Protein AF-I9Q7Q6-F1 (afdb_monomer)

Foldseek 3Di:
DAPPVRHPDALVNLLLVVLLVQVPPPPVLSVLLVVLVVVLVVLLVVFPPGRRDPQVLLLLVLLLQPVPCSVDRSNVSVVVSVVVVPDRSNVSSVLSSLLSVLLSVLRNDLDLLSLLVVLQPDCLLSSLLSLLSSQVQPCSVVSSVLCSVLRLLCVLLVHDCVLCVVLSSVSSVCSNVNHDVVVNVVSSVVSCVVVVSNVSSCCSQPVDQAVPPPSCLLSVLSSVVVVVDPDPRDDRDDPDPQWDKDFQLHPDDDPPDVSCVV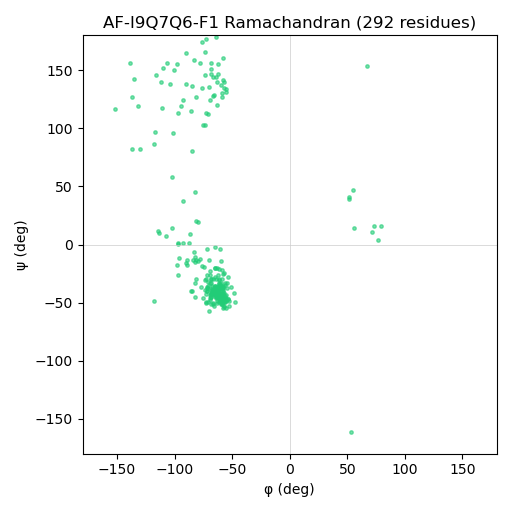APPVNCSRRRRHSVRIHIDGNVVVVVDVVPDD

Structure (mmCIF, N/CA/C/O backbone):
data_AF-I9Q7Q6-F1
#
_entry.id   AF-I9Q7Q6-F1
#
loop_
_atom_site.group_PDB
_atom_site.id
_atom_site.type_symbol
_atom_site.label_atom_id
_atom_site.label_alt_id
_atom_site.label_comp_id
_atom_site.label_asym_id
_atom_site.label_entity_id
_atom_site.label_seq_id
_atom_site.pdbx_PDB_ins_code
_atom_site.Cartn_x
_atom_site.Cartn_y
_atom_site.Cartn_z
_atom_site.occupancy
_atom_site.B_iso_or_equiv
_atom_site.auth_seq_id
_atom_site.auth_comp_id
_atom_site.auth_asym_id
_atom_site.auth_atom_id
_atom_site.pdbx_PDB_model_num
ATOM 1 N N . MET A 1 1 ? 8.538 9.194 29.780 1.00 50.62 1 MET A N 1
ATOM 2 C CA . MET A 1 1 ? 8.546 7.793 30.243 1.00 50.62 1 MET A CA 1
ATOM 3 C C . MET A 1 1 ? 9.386 6.996 29.253 1.00 50.62 1 MET A C 1
ATOM 5 O O . MET A 1 1 ? 9.171 7.152 28.054 1.00 50.62 1 MET A O 1
ATOM 9 N N . LEU A 1 2 ? 10.390 6.270 29.745 1.00 50.22 2 LEU A N 1
ATOM 10 C CA . LEU A 1 2 ? 11.320 5.456 28.951 1.00 50.22 2 LEU A CA 1
ATOM 11 C C . LEU A 1 2 ? 10.886 3.982 29.041 1.00 50.22 2 LEU A C 1
ATOM 13 O O . LEU A 1 2 ? 10.276 3.607 30.041 1.00 50.22 2 LEU A O 1
ATOM 17 N N . ASN A 1 3 ? 11.148 3.178 28.010 1.00 61.78 3 ASN A N 1
ATOM 18 C CA . ASN A 1 3 ? 10.948 1.727 28.055 1.00 61.78 3 ASN A CA 1
ATOM 19 C C . ASN A 1 3 ? 12.072 1.041 28.858 1.00 61.78 3 ASN A C 1
ATOM 21 O O . ASN A 1 3 ? 13.065 1.679 29.217 1.00 61.78 3 ASN A O 1
ATOM 25 N N . ASP A 1 4 ? 11.954 -0.271 29.075 1.00 53.97 4 ASP A N 1
ATOM 26 C CA . ASP A 1 4 ? 12.914 -1.090 29.841 1.00 53.97 4 ASP A CA 1
ATOM 27 C C . ASP A 1 4 ? 14.345 -1.108 29.252 1.00 53.97 4 ASP A C 1
ATOM 29 O O . ASP A 1 4 ? 15.259 -1.689 29.832 1.00 53.97 4 ASP A O 1
ATOM 33 N N . ARG A 1 5 ? 14.560 -0.467 28.093 1.00 59.03 5 ARG A N 1
ATOM 34 C CA . ARG A 1 5 ? 15.846 -0.322 27.393 1.00 59.03 5 ARG A CA 1
ATOM 35 C C . ARG A 1 5 ? 16.352 1.126 27.346 1.00 59.03 5 ARG A C 1
ATOM 37 O O . ARG A 1 5 ? 17.289 1.417 26.609 1.00 59.03 5 ARG A O 1
ATOM 44 N N . GLY A 1 6 ? 15.733 2.049 28.087 1.00 54.16 6 GLY A N 1
ATOM 45 C CA . GLY A 1 6 ? 16.144 3.457 28.139 1.00 54.16 6 GLY A CA 1
ATOM 46 C C . GLY A 1 6 ? 15.816 4.270 26.880 1.00 54.16 6 GLY A C 1
ATOM 47 O O . GLY A 1 6 ? 16.356 5.360 26.707 1.00 54.16 6 GLY A O 1
ATOM 48 N N . GLN A 1 7 ? 14.932 3.778 26.005 1.00 59.38 7 GLN A N 1
ATOM 49 C CA . GLN A 1 7 ? 14.452 4.502 24.823 1.00 59.38 7 GLN A CA 1
ATOM 50 C C . GLN A 1 7 ? 13.093 5.167 25.095 1.00 59.38 7 GLN A C 1
ATOM 52 O O . GLN A 1 7 ? 12.341 4.699 25.956 1.00 59.38 7 GLN A O 1
ATOM 57 N N . PRO A 1 8 ? 12.730 6.246 24.377 1.00 66.75 8 PRO A N 1
ATOM 58 C CA . PRO A 1 8 ? 11.381 6.800 24.440 1.00 66.75 8 PRO A CA 1
ATOM 59 C C . PRO A 1 8 ? 10.344 5.716 24.115 1.00 66.75 8 PRO A C 1
ATOM 61 O O . PRO A 1 8 ? 10.514 4.984 23.143 1.00 66.75 8 PRO A O 1
ATOM 64 N N . LEU A 1 9 ? 9.278 5.611 24.916 1.00 74.31 9 LEU A N 1
ATOM 65 C CA . LEU A 1 9 ? 8.172 4.693 24.616 1.00 74.31 9 LEU A CA 1
ATOM 66 C C . LEU A 1 9 ? 7.593 4.996 23.232 1.00 74.31 9 LEU A C 1
ATOM 68 O O . LEU A 1 9 ? 7.323 6.165 22.922 1.00 74.31 9 LEU A O 1
ATOM 72 N N . SER A 1 10 ? 7.357 3.949 22.438 1.00 88.75 10 SER A N 1
ATOM 73 C CA . SER A 1 10 ? 6.661 4.111 21.164 1.00 88.75 10 SER A CA 1
ATOM 74 C C . SER A 1 10 ? 5.238 4.632 21.417 1.00 88.75 10 SER A C 1
ATOM 76 O O . SER A 1 10 ? 4.667 4.411 22.496 1.00 88.75 10 SER A O 1
ATOM 78 N N . PRO A 1 11 ? 4.608 5.315 20.446 1.00 92.12 11 PRO A N 1
ATOM 79 C CA . PRO A 1 11 ? 3.196 5.674 20.542 1.00 92.12 11 PRO A CA 1
ATOM 80 C C . PRO A 1 11 ? 2.317 4.469 20.897 1.00 92.12 11 PRO A C 1
ATOM 82 O O . PRO A 1 11 ? 1.380 4.584 21.687 1.00 92.12 11 PRO A O 1
ATOM 85 N N . ILE A 1 12 ? 2.649 3.293 20.375 1.00 94.56 12 ILE A N 1
ATOM 86 C CA . ILE A 1 12 ? 1.859 2.089 20.600 1.00 94.56 12 ILE A CA 1
ATOM 87 C C . ILE A 1 12 ? 2.010 1.579 22.038 1.00 94.56 12 ILE A C 1
ATOM 89 O O . ILE A 1 12 ? 1.009 1.209 22.651 1.00 94.56 12 ILE A O 1
ATOM 93 N N . ASP A 1 13 ? 3.198 1.673 22.638 1.00 93.69 13 ASP A N 1
ATOM 94 C CA . ASP A 1 13 ? 3.386 1.348 24.060 1.00 93.69 13 ASP A CA 1
ATOM 95 C C . ASP A 1 13 ? 2.610 2.315 24.969 1.00 93.69 13 ASP A C 1
ATOM 97 O O . ASP A 1 13 ? 1.996 1.909 25.961 1.00 93.69 13 ASP A O 1
ATOM 101 N N . ILE A 1 14 ? 2.581 3.606 24.609 1.00 94.56 14 ILE A N 1
ATOM 102 C CA . ILE A 1 14 ? 1.798 4.631 25.317 1.00 94.56 14 ILE A CA 1
ATOM 103 C C . ILE A 1 14 ? 0.295 4.335 25.221 1.00 94.56 14 ILE A C 1
ATOM 105 O O . ILE A 1 14 ? -0.440 4.560 26.190 1.00 94.56 14 ILE A O 1
ATOM 109 N N . LEU A 1 15 ? -0.180 3.858 24.066 1.00 96.06 15 LEU A N 1
ATOM 110 C CA . LEU A 1 15 ? -1.562 3.424 23.882 1.00 96.06 15 LEU A CA 1
ATOM 111 C C . LEU A 1 15 ? -1.863 2.180 24.727 1.00 96.06 15 LEU A C 1
ATOM 113 O O . LEU A 1 15 ? -2.822 2.216 25.496 1.00 96.06 15 LEU A O 1
ATOM 117 N N . LYS A 1 16 ? -1.024 1.135 24.649 1.00 96.19 16 LYS A N 1
ATOM 118 C CA . LYS A 1 16 ? -1.161 -0.111 25.423 1.00 96.19 16 LYS A CA 1
ATOM 119 C C . LYS A 1 16 ? -1.289 0.174 26.915 1.00 96.19 16 LYS A C 1
ATOM 121 O O . LYS A 1 16 ? -2.244 -0.262 27.549 1.00 96.19 16 LYS A O 1
ATOM 126 N N . SER A 1 17 ? -0.350 0.948 27.462 1.00 94.56 17 SER A N 1
ATOM 127 C CA . SER A 1 17 ? -0.332 1.317 28.880 1.00 94.56 17 SER A CA 1
ATOM 128 C C . SER A 1 17 ? -1.605 2.065 29.288 1.00 94.56 17 SER A C 1
ATOM 130 O O . SER A 1 17 ? -2.218 1.743 30.302 1.00 94.56 17 SER A O 1
ATOM 132 N N . SER A 1 18 ? -2.062 3.000 28.448 1.00 94.31 18 SER A N 1
ATOM 133 C CA . SER A 1 18 ? -3.294 3.754 28.691 1.00 94.31 18 SER A CA 1
ATOM 134 C C . SER A 1 18 ? -4.535 2.868 28.699 1.00 94.31 18 SER A C 1
ATOM 136 O O . SER A 1 18 ? -5.379 3.054 29.559 1.00 94.31 18 SER A O 1
ATOM 138 N N . LEU A 1 19 ? -4.654 1.920 27.767 1.00 95.50 19 LEU A N 1
ATOM 139 C CA . LEU A 1 19 ? -5.798 1.006 27.713 1.00 95.50 19 LEU A CA 1
ATOM 140 C C . LEU A 1 19 ? -5.808 0.056 28.917 1.00 95.50 19 LEU A C 1
ATOM 142 O O . LEU A 1 19 ? -6.857 -0.164 29.507 1.00 95.50 19 LEU A O 1
ATOM 146 N N . ILE A 1 20 ? -4.639 -0.441 29.339 1.00 94.31 20 ILE A N 1
ATOM 147 C CA . ILE A 1 20 ? -4.515 -1.293 30.533 1.00 94.31 20 ILE A CA 1
ATOM 148 C C . ILE A 1 20 ? -4.944 -0.548 31.803 1.00 94.31 20 ILE A C 1
ATOM 150 O O . ILE A 1 20 ? -5.568 -1.149 32.673 1.00 94.31 20 ILE A O 1
ATOM 154 N N . GLN A 1 21 ? -4.633 0.747 31.921 1.00 92.81 21 GLN A N 1
ATOM 155 C CA . GLN A 1 21 ? -5.050 1.559 33.071 1.00 92.81 21 GLN A CA 1
ATOM 156 C C . GLN A 1 21 ? -6.579 1.660 33.202 1.00 92.81 21 GLN A C 1
ATOM 158 O O . GLN A 1 21 ? -7.090 1.723 34.318 1.00 92.81 21 GLN A O 1
ATOM 163 N N . GLU A 1 22 ? -7.312 1.610 32.087 1.00 92.94 22 GLU A N 1
ATOM 164 C CA . GLU A 1 22 ? -8.780 1.678 32.069 1.00 92.94 22 GLU A CA 1
ATOM 165 C C . GLU A 1 22 ? -9.447 0.360 32.503 1.00 92.94 22 GLU A C 1
ATOM 167 O O . GLU A 1 22 ? -10.605 0.363 32.919 1.00 92.94 22 GLU A O 1
ATOM 172 N N . ILE A 1 23 ? -8.722 -0.768 32.479 1.00 89.62 23 ILE A N 1
ATOM 173 C CA . ILE A 1 23 ? -9.245 -2.103 32.840 1.00 89.62 23 ILE A CA 1
ATOM 174 C C . ILE A 1 23 ? -9.497 -2.248 34.360 1.00 89.62 23 ILE A C 1
ATOM 176 O O . ILE A 1 23 ? -10.072 -3.236 34.812 1.00 89.62 23 ILE A O 1
ATOM 180 N N . LYS A 1 24 ? -9.167 -1.233 35.175 1.00 81.44 24 LYS A N 1
ATOM 181 C CA . LYS A 1 24 ? -9.255 -1.278 36.650 1.00 81.44 24 LYS A CA 1
ATOM 182 C C . LYS A 1 24 ? -8.499 -2.506 37.204 1.00 81.44 24 LYS A C 1
ATOM 184 O O . LYS A 1 24 ? -7.611 -3.048 36.553 1.00 81.44 24 LYS A O 1
ATOM 189 N N . GLN A 1 25 ? -8.784 -2.922 38.439 1.00 81.44 25 GLN A N 1
ATOM 190 C CA . GLN A 1 25 ? -8.136 -4.080 39.079 1.00 81.44 25 GLN A CA 1
ATOM 191 C C . GLN A 1 25 ? -8.750 -5.436 38.669 1.00 81.44 25 GLN A C 1
ATOM 193 O O . GLN A 1 25 ? -8.572 -6.424 39.377 1.00 81.44 25 GLN A O 1
ATOM 198 N N . ASP A 1 26 ? -9.463 -5.503 37.540 1.00 90.69 26 ASP A N 1
ATOM 199 C CA . ASP A 1 26 ? -10.010 -6.754 37.009 1.00 90.69 26 ASP A CA 1
ATOM 200 C C . ASP A 1 26 ? -8.877 -7.601 36.400 1.00 90.69 26 ASP A C 1
ATOM 202 O O . ASP A 1 26 ? -8.350 -7.314 35.319 1.00 90.69 26 ASP A O 1
ATOM 206 N N . SER A 1 27 ? -8.445 -8.622 37.143 1.00 89.19 27 SER A N 1
ATOM 207 C CA . SER A 1 27 ? -7.310 -9.469 36.771 1.00 89.19 27 SER A CA 1
ATOM 208 C C . SER A 1 27 ? -7.594 -10.336 35.543 1.00 89.19 27 SER A C 1
ATOM 210 O O . SER A 1 27 ? -6.679 -10.568 34.747 1.00 89.19 27 SER A O 1
ATOM 212 N N . GLU A 1 28 ? -8.840 -10.779 35.356 1.00 92.50 28 GLU A N 1
ATOM 213 C CA . GLU A 1 28 ? -9.243 -11.619 34.229 1.00 92.50 28 GLU A CA 1
ATOM 214 C C . GLU A 1 28 ? -9.284 -10.809 32.937 1.00 92.50 28 GLU A C 1
ATOM 216 O O . GLU A 1 28 ? -8.607 -11.175 31.972 1.00 92.50 28 GLU A O 1
ATOM 221 N N . LYS A 1 29 ? -9.960 -9.651 32.939 1.00 93.56 29 LYS A N 1
ATOM 222 C CA . LYS A 1 29 ? -9.968 -8.746 31.778 1.00 93.56 29 LYS A CA 1
ATOM 223 C C . LYS A 1 29 ? -8.565 -8.279 31.415 1.00 93.56 29 LYS A C 1
ATOM 225 O O . LYS A 1 29 ? -8.215 -8.192 30.240 1.00 93.56 29 LYS A O 1
ATOM 230 N N . ARG A 1 30 ? -7.713 -8.015 32.411 1.00 94.38 30 ARG A N 1
ATOM 231 C CA . ARG A 1 30 ? -6.324 -7.619 32.152 1.00 94.38 30 ARG A CA 1
ATOM 232 C C . ARG A 1 30 ? -5.532 -8.740 31.477 1.00 94.38 30 ARG A C 1
ATOM 234 O O . ARG A 1 30 ? -4.774 -8.462 30.548 1.00 94.38 30 ARG A O 1
ATOM 241 N N . LYS A 1 31 ? -5.697 -9.989 31.924 1.00 95.12 31 LYS A N 1
ATOM 242 C CA . LYS A 1 31 ? -5.054 -11.159 31.308 1.00 95.12 31 LYS A CA 1
ATOM 243 C C . LYS A 1 31 ? -5.527 -11.360 29.870 1.00 95.12 31 LYS A C 1
ATOM 245 O O . LYS A 1 31 ? -4.708 -11.624 28.989 1.00 95.12 31 LYS A O 1
ATOM 250 N N . ASP A 1 32 ? -6.822 -11.215 29.632 1.00 95.94 32 ASP A N 1
ATOM 251 C CA . ASP A 1 32 ? -7.406 -11.373 28.307 1.00 95.94 32 ASP A CA 1
ATOM 252 C C . ASP A 1 32 ? -6.966 -10.267 27.327 1.00 95.94 32 ASP A C 1
ATOM 254 O O . ASP A 1 32 ? -6.530 -10.557 26.208 1.00 95.94 32 ASP A O 1
ATOM 258 N N . PHE A 1 33 ? -6.922 -9.010 27.781 1.00 97.38 33 PHE A N 1
ATOM 259 C CA . PHE A 1 33 ? -6.350 -7.907 27.006 1.00 97.38 33 PHE A CA 1
ATOM 260 C C . PHE A 1 33 ? -4.891 -8.174 26.618 1.00 97.38 33 PHE A C 1
ATOM 262 O O . PHE A 1 33 ? -4.522 -8.008 25.456 1.00 97.38 33 PHE A O 1
ATOM 269 N N . ILE A 1 34 ? -4.054 -8.600 27.576 1.00 96.38 34 ILE A N 1
ATOM 270 C CA . ILE A 1 34 ? -2.639 -8.912 27.318 1.00 96.38 34 ILE A CA 1
ATOM 271 C C . ILE A 1 34 ? -2.525 -10.048 26.298 1.00 96.38 34 ILE A C 1
ATOM 273 O O . ILE A 1 34 ? -1.788 -9.917 25.329 1.00 96.38 34 ILE A O 1
ATOM 277 N N . THR A 1 35 ? -3.320 -11.107 26.456 1.00 97.62 35 THR A N 1
ATOM 278 C CA . THR A 1 35 ? -3.336 -12.246 25.526 1.00 97.62 35 THR A CA 1
ATOM 279 C C . THR A 1 35 ? -3.723 -11.812 24.109 1.00 97.62 35 THR A C 1
ATOM 281 O O . THR A 1 35 ? -3.116 -12.240 23.129 1.00 97.62 35 THR A O 1
ATOM 284 N N . THR A 1 36 ? -4.724 -10.941 23.978 1.00 97.75 36 THR A N 1
ATOM 285 C CA . THR A 1 36 ? -5.151 -10.403 22.678 1.00 97.75 36 THR A CA 1
ATOM 286 C C . THR A 1 36 ? -4.082 -9.506 22.060 1.00 97.75 36 THR A C 1
ATOM 288 O O . THR A 1 36 ? -3.835 -9.564 20.855 1.00 97.75 36 THR A O 1
ATOM 291 N N . TRP A 1 37 ? -3.415 -8.700 22.882 1.00 97.88 37 TRP A N 1
ATOM 292 C CA . TRP A 1 37 ? -2.299 -7.877 22.443 1.00 97.88 37 TRP A CA 1
ATOM 293 C C . TRP A 1 37 ? -1.130 -8.723 21.931 1.00 97.88 37 TRP A C 1
ATOM 295 O O . TRP A 1 37 ? -0.564 -8.422 20.884 1.00 97.88 37 TRP A O 1
ATOM 305 N N . ASP A 1 38 ? -0.771 -9.788 22.640 1.00 97.25 38 ASP A N 1
ATOM 306 C CA . ASP A 1 38 ? 0.340 -10.651 22.242 1.00 97.25 38 ASP A CA 1
ATOM 307 C C . ASP A 1 38 ? 0.028 -11.364 20.916 1.00 97.25 38 ASP A C 1
ATOM 309 O O . ASP A 1 38 ? 0.874 -11.387 20.025 1.00 97.25 38 ASP A O 1
ATOM 313 N N . LYS A 1 39 ? -1.228 -11.781 20.697 1.00 97.12 39 LYS A N 1
ATOM 314 C CA . LYS A 1 39 ? -1.694 -12.284 19.390 1.00 97.12 39 LYS A CA 1
ATOM 315 C C . LYS A 1 39 ? -1.544 -11.263 18.257 1.00 97.12 39 LYS A C 1
ATOM 317 O O . LYS A 1 39 ? -1.246 -11.656 17.133 1.00 97.12 39 LYS A O 1
ATOM 322 N N . LEU A 1 40 ? -1.747 -9.966 18.514 1.00 97.56 40 LEU A N 1
ATOM 323 C CA . LEU A 1 40 ? -1.492 -8.917 17.512 1.00 97.56 40 LEU A CA 1
ATOM 324 C C . LEU A 1 40 ? -0.004 -8.845 17.149 1.00 97.56 40 LEU A C 1
ATOM 326 O O . LEU A 1 40 ? 0.333 -8.741 15.972 1.00 97.56 40 LEU A O 1
ATOM 330 N N . VAL A 1 41 ? 0.878 -8.933 18.148 1.00 96.56 41 VAL A N 1
ATOM 331 C CA . VAL A 1 41 ? 2.335 -8.931 17.943 1.00 96.56 41 VAL A CA 1
ATOM 332 C C . VAL A 1 41 ? 2.790 -10.186 17.192 1.00 96.56 41 VAL A C 1
ATOM 334 O O . VAL A 1 41 ? 3.649 -10.104 16.316 1.00 96.56 41 VAL A O 1
ATOM 337 N N . GLU A 1 42 ? 2.205 -11.345 17.486 1.00 96.31 42 GLU A N 1
ATOM 338 C CA . GLU A 1 42 ? 2.452 -12.584 16.743 1.00 96.31 42 GLU A CA 1
ATOM 339 C C . GLU A 1 42 ? 1.946 -12.491 15.298 1.00 96.31 42 GLU A C 1
ATOM 341 O O . GLU A 1 42 ? 2.647 -12.890 14.364 1.00 96.31 42 GLU A O 1
ATOM 346 N N . ALA A 1 43 ? 0.761 -11.904 15.089 1.00 96.88 43 ALA A N 1
ATOM 347 C CA . ALA A 1 43 ? 0.175 -11.716 13.765 1.00 96.88 43 ALA A CA 1
ATOM 348 C C . ALA A 1 43 ? 1.071 -10.882 12.839 1.00 96.88 43 ALA A C 1
ATOM 350 O O . ALA A 1 43 ? 1.093 -11.151 11.633 1.00 96.88 43 ALA A O 1
ATOM 351 N N . CYS A 1 44 ? 1.871 -9.957 13.385 1.00 96.31 44 CYS A N 1
ATOM 352 C CA . CYS A 1 44 ? 2.836 -9.179 12.610 1.00 96.31 44 CYS A CA 1
ATOM 353 C C . CYS A 1 44 ? 3.866 -10.035 11.856 1.00 96.31 44 CYS A C 1
ATOM 355 O O . CYS A 1 44 ? 4.380 -9.607 10.826 1.00 96.31 44 CYS A O 1
ATOM 357 N N . LYS A 1 45 ? 4.132 -11.254 12.341 1.00 95.56 45 LYS A N 1
ATOM 358 C CA . LYS A 1 45 ? 5.090 -12.210 11.762 1.00 95.56 45 LYS A CA 1
ATOM 359 C C . LYS A 1 45 ? 4.409 -13.387 11.063 1.00 95.56 45 LYS A C 1
ATOM 361 O O . LYS A 1 45 ? 5.066 -14.354 10.690 1.00 95.56 45 LYS A O 1
ATOM 366 N N . SER A 1 46 ? 3.084 -13.341 10.919 1.00 94.00 46 SER A N 1
ATOM 367 C CA . SER A 1 46 ? 2.284 -14.473 10.431 1.00 94.00 46 SER A CA 1
ATOM 368 C C . SER A 1 46 ? 2.227 -14.601 8.906 1.00 94.00 46 SER A C 1
ATOM 370 O O . SER A 1 46 ? 1.652 -15.567 8.397 1.00 94.00 46 SER A O 1
ATOM 372 N N . VAL A 1 47 ? 2.770 -13.626 8.171 1.00 94.06 47 VAL A N 1
ATOM 373 C CA . VAL A 1 47 ? 2.778 -13.614 6.707 1.00 94.06 47 VAL A CA 1
ATOM 374 C C . VAL A 1 47 ? 4.205 -13.820 6.216 1.00 94.06 47 VAL A C 1
ATOM 376 O O . VAL A 1 47 ? 5.091 -13.014 6.483 1.00 94.06 47 VAL A O 1
ATOM 379 N N . GLU A 1 48 ? 4.435 -14.912 5.493 1.00 89.94 48 GLU A N 1
ATOM 380 C CA . GLU A 1 48 ? 5.766 -15.256 4.999 1.00 89.94 48 GLU A CA 1
ATOM 381 C C . GLU A 1 48 ? 6.343 -14.146 4.104 1.00 89.94 48 GLU A C 1
ATOM 383 O O . GLU A 1 48 ? 5.688 -13.646 3.186 1.00 89.94 48 GLU A O 1
ATOM 388 N N . GLY A 1 49 ? 7.588 -13.749 4.385 1.00 87.06 49 GLY A N 1
ATOM 389 C CA . GLY A 1 49 ? 8.294 -12.717 3.624 1.00 87.06 49 GLY A CA 1
ATOM 390 C C . GLY A 1 49 ? 7.772 -11.290 3.832 1.00 87.06 49 GLY A C 1
ATOM 391 O O . GLY A 1 49 ? 8.167 -10.399 3.078 1.00 87.06 49 GLY A O 1
ATOM 392 N N . ILE A 1 50 ? 6.899 -11.058 4.818 1.00 91.62 50 ILE A N 1
ATOM 393 C CA . ILE A 1 50 ? 6.400 -9.728 5.180 1.00 91.62 50 ILE A CA 1
ATOM 394 C C . ILE A 1 50 ? 6.511 -9.546 6.693 1.00 91.62 50 ILE A C 1
ATOM 396 O O . ILE A 1 50 ? 5.877 -10.268 7.455 1.00 91.62 50 ILE A O 1
ATOM 400 N N . ASP A 1 51 ? 7.284 -8.548 7.112 1.00 91.31 51 ASP A N 1
ATOM 401 C CA . ASP A 1 51 ? 7.320 -8.103 8.504 1.00 91.31 51 ASP A CA 1
ATOM 402 C C . ASP A 1 51 ? 6.395 -6.892 8.651 1.00 91.31 51 ASP A C 1
ATOM 404 O O . ASP A 1 51 ? 6.615 -5.850 8.026 1.00 91.31 51 ASP A O 1
ATOM 408 N N . ILE A 1 52 ? 5.305 -7.051 9.401 1.00 95.69 52 ILE A N 1
ATOM 409 C CA . ILE A 1 52 ? 4.348 -5.968 9.632 1.00 95.69 52 ILE A CA 1
ATOM 410 C C . ILE A 1 52 ? 4.839 -5.141 10.815 1.00 95.69 52 ILE A C 1
ATOM 412 O O . ILE A 1 52 ? 4.815 -5.598 11.959 1.00 95.69 52 ILE A O 1
ATOM 416 N N . ASP A 1 53 ? 5.194 -3.886 10.557 1.00 95.25 53 ASP A N 1
ATOM 417 C CA . ASP A 1 53 ? 5.459 -2.942 11.634 1.00 95.25 53 ASP A CA 1
ATOM 418 C C . ASP A 1 53 ? 4.170 -2.644 12.424 1.00 95.25 53 ASP A C 1
ATOM 420 O O . ASP A 1 53 ? 3.112 -2.325 11.865 1.00 95.25 53 ASP A O 1
ATOM 424 N N . LEU A 1 54 ? 4.248 -2.794 13.748 1.00 94.69 54 LEU A N 1
ATOM 425 C CA . LEU A 1 54 ? 3.092 -2.662 14.633 1.00 94.69 54 LEU A CA 1
ATOM 426 C C . LEU A 1 54 ? 2.584 -1.213 14.681 1.00 94.69 54 LEU A C 1
ATOM 428 O O . LEU A 1 54 ? 1.374 -0.989 14.736 1.00 94.69 54 LEU A O 1
ATOM 432 N N . GLU A 1 55 ? 3.480 -0.224 14.646 1.00 94.88 55 GLU A N 1
ATOM 433 C CA . GLU A 1 55 ? 3.097 1.188 14.647 1.00 94.88 55 GLU A CA 1
ATOM 434 C C . GLU A 1 55 ? 2.411 1.574 13.340 1.00 94.88 55 GLU A C 1
ATOM 436 O O . GLU A 1 55 ? 1.353 2.212 13.367 1.00 94.88 55 GLU A O 1
ATOM 441 N N . ASP A 1 56 ? 2.929 1.111 12.206 1.00 94.81 56 ASP A N 1
ATOM 442 C CA . ASP A 1 56 ? 2.252 1.234 10.923 1.00 94.81 56 ASP A CA 1
ATOM 443 C C . ASP A 1 56 ? 0.865 0.588 10.976 1.00 94.81 56 ASP A C 1
ATOM 445 O O . ASP A 1 56 ? -0.128 1.233 10.622 1.00 94.81 56 ASP A O 1
ATOM 449 N N . PHE A 1 57 ? 0.734 -0.643 11.467 1.00 97.38 57 PHE A N 1
ATOM 450 C CA . PHE A 1 57 ? -0.579 -1.277 11.588 1.00 97.38 57 PHE A CA 1
ATOM 451 C C . PHE A 1 57 ? -1.573 -0.423 12.402 1.00 97.38 57 PHE A C 1
ATOM 453 O O . PHE A 1 57 ? -2.693 -0.169 11.954 1.00 97.38 57 PHE A O 1
ATOM 460 N N . PHE A 1 58 ? -1.172 0.108 13.556 1.00 97.19 58 PHE A N 1
ATOM 461 C CA . PHE A 1 58 ? -2.055 0.964 14.354 1.00 97.19 58 PHE A CA 1
ATOM 462 C C . PHE A 1 58 ? -2.342 2.321 13.695 1.00 97.19 58 PHE A C 1
ATOM 464 O O . PHE A 1 58 ? -3.455 2.834 13.824 1.00 97.19 58 PHE A O 1
ATOM 471 N N . ASN A 1 59 ? -1.398 2.894 12.944 1.00 95.88 59 ASN A N 1
ATOM 472 C CA . ASN A 1 59 ? -1.669 4.067 12.112 1.00 95.88 59 ASN A CA 1
ATOM 473 C C . ASN A 1 59 ? -2.715 3.746 11.029 1.00 95.88 59 ASN A C 1
ATOM 475 O O . ASN A 1 59 ? -3.584 4.566 10.753 1.00 95.88 59 ASN A O 1
ATOM 479 N N . MET A 1 60 ? -2.668 2.548 10.433 1.00 97.06 60 MET A N 1
ATOM 480 C CA . MET A 1 60 ? -3.675 2.081 9.470 1.00 97.06 60 MET A CA 1
ATOM 481 C C . MET A 1 60 ? -5.048 1.922 10.135 1.00 97.06 60 MET A C 1
ATOM 483 O O . MET A 1 60 ? -6.053 2.391 9.603 1.00 97.06 60 MET A O 1
ATOM 487 N N . TYR A 1 61 ? -5.096 1.331 11.331 1.00 97.94 61 TYR A N 1
ATOM 488 C CA . TYR A 1 61 ? -6.336 1.244 12.099 1.00 97.94 61 TYR A CA 1
ATOM 489 C C . TYR A 1 61 ? -6.881 2.633 12.461 1.00 97.94 61 TYR A C 1
ATOM 491 O O . TYR A 1 61 ? -8.086 2.851 12.391 1.00 97.94 61 TYR A O 1
ATOM 499 N N . LEU A 1 62 ? -6.019 3.607 12.779 1.00 97.38 62 LEU A N 1
ATOM 500 C CA . LEU A 1 62 ? -6.434 4.994 13.008 1.00 97.38 62 LEU A CA 1
ATOM 501 C C . LEU A 1 62 ? -7.006 5.645 11.738 1.00 97.38 62 LEU A C 1
ATOM 503 O O . LEU A 1 62 ? -8.020 6.336 11.825 1.00 97.38 62 LEU A O 1
ATOM 507 N N . GLU A 1 63 ? -6.389 5.419 10.574 1.00 96.44 63 GLU A N 1
ATOM 508 C CA . GLU A 1 63 ? -6.903 5.877 9.276 1.00 96.44 63 GLU A CA 1
ATOM 509 C C . GLU A 1 63 ? -8.312 5.336 9.003 1.00 96.44 63 GLU A C 1
ATOM 511 O O . GLU A 1 63 ? -9.155 6.090 8.525 1.00 96.44 63 GLU A O 1
ATOM 516 N N . TYR A 1 64 ? -8.589 4.080 9.365 1.00 97.38 64 TYR A N 1
ATOM 517 C CA . TYR A 1 64 ? -9.923 3.475 9.300 1.00 97.38 64 TYR A CA 1
ATOM 518 C C . TYR A 1 64 ? -10.891 4.038 10.360 1.00 97.38 64 TYR A C 1
ATOM 520 O O . TYR A 1 64 ? -12.040 4.394 10.066 1.00 97.38 64 TYR A O 1
ATOM 528 N N . ALA A 1 65 ? -10.459 4.094 11.619 1.00 96.50 65 ALA A N 1
ATOM 529 C CA . ALA A 1 65 ? -11.335 4.351 12.753 1.00 96.50 65 ALA A CA 1
ATOM 530 C C . ALA A 1 65 ? -11.749 5.827 12.846 1.00 96.50 65 ALA A C 1
ATOM 532 O O . ALA A 1 65 ? -12.941 6.112 12.972 1.00 96.50 65 ALA A O 1
ATOM 533 N N . ASP A 1 66 ? -10.795 6.751 12.698 1.00 95.00 66 ASP A N 1
ATOM 534 C CA . ASP A 1 66 ? -11.037 8.194 12.609 1.00 95.00 66 ASP A CA 1
ATOM 535 C C . ASP A 1 66 ? -10.162 8.823 11.504 1.00 95.00 66 ASP A C 1
ATOM 537 O O . ASP A 1 66 ? -9.128 9.446 11.791 1.00 95.00 66 ASP A O 1
ATOM 541 N N . PRO A 1 67 ? -10.603 8.734 10.232 1.00 89.75 67 PRO A N 1
ATOM 542 C CA . PRO A 1 67 ? -9.885 9.296 9.090 1.00 89.75 67 PRO A CA 1
ATOM 543 C C . PRO A 1 67 ? -9.545 10.790 9.254 1.00 89.75 67 PRO A C 1
ATOM 545 O O . PRO A 1 67 ? -8.544 11.261 8.712 1.00 89.75 67 PRO A O 1
ATOM 548 N N . SER A 1 68 ? -10.348 11.545 10.021 1.00 86.06 68 SER A N 1
ATOM 549 C CA . SER A 1 68 ? -10.132 12.975 10.291 1.00 86.06 68 SER A CA 1
ATOM 550 C C . SER A 1 68 ? -8.959 13.236 11.244 1.00 86.06 68 SER A C 1
ATOM 552 O O . SER A 1 68 ? -8.272 14.253 11.124 1.00 86.06 68 SER A O 1
ATOM 554 N N . SER A 1 69 ? -8.681 12.295 12.151 1.00 86.00 69 SER A N 1
ATOM 555 C CA . SER A 1 69 ? -7.579 12.366 13.116 1.00 86.00 69 SER A CA 1
ATOM 556 C C . SER A 1 69 ? -6.327 11.609 12.671 1.00 86.00 69 SER A C 1
ATOM 558 O O . SER A 1 69 ? -5.339 11.641 13.399 1.00 86.00 69 SER A O 1
ATOM 560 N N . SER A 1 70 ? -6.313 10.999 11.483 1.00 82.88 70 SER A N 1
ATOM 561 C CA . SER A 1 70 ? -5.173 10.231 10.940 1.00 82.88 70 SER A CA 1
ATOM 562 C C . SER A 1 70 ? -3.870 11.031 10.773 1.00 82.88 70 SER A C 1
ATOM 564 O O . SER A 1 70 ? -2.797 10.463 10.606 1.00 82.88 70 SER A O 1
ATOM 566 N N . LYS A 1 71 ? -3.932 12.369 10.842 1.00 84.00 71 LYS A N 1
ATOM 567 C CA . LYS A 1 71 ? -2.750 13.252 10.871 1.00 84.00 71 LYS A CA 1
ATOM 568 C C . LYS A 1 71 ? -2.092 13.339 12.256 1.00 84.00 71 LYS A C 1
ATOM 570 O O . LYS A 1 71 ? -0.994 13.876 12.370 1.00 84.00 71 LYS A O 1
ATOM 575 N N . LYS A 1 72 ? -2.773 12.888 13.312 1.00 89.69 72 LYS A N 1
ATOM 576 C CA . LYS A 1 72 ? -2.256 12.881 14.686 1.00 89.69 72 LYS A CA 1
ATOM 577 C C . LYS A 1 72 ? -1.392 11.641 14.906 1.00 89.69 72 LYS A C 1
ATOM 579 O O . LYS A 1 72 ? -1.554 10.634 14.231 1.00 89.69 72 LYS A O 1
ATOM 584 N N . ARG A 1 73 ? -0.520 11.704 15.914 1.00 91.50 73 ARG A N 1
ATOM 585 C CA . ARG A 1 73 ? 0.230 10.538 16.403 1.00 91.50 73 ARG A CA 1
ATOM 586 C C . ARG A 1 73 ? -0.738 9.425 16.833 1.00 91.50 73 ARG A C 1
ATOM 588 O O . ARG A 1 73 ? -1.759 9.738 17.457 1.00 91.50 73 ARG A O 1
ATOM 595 N N . ALA A 1 74 ? -0.403 8.169 16.520 1.00 92.88 74 ALA A N 1
ATOM 596 C CA . ALA A 1 74 ? -1.269 6.999 16.698 1.00 92.88 74 ALA A CA 1
ATOM 597 C C . ALA A 1 74 ? -1.938 6.940 18.080 1.00 92.88 74 ALA A C 1
ATOM 599 O O . ALA A 1 74 ? -3.155 6.830 18.179 1.00 92.88 74 ALA A O 1
ATOM 600 N N . ASP A 1 75 ? -1.164 7.107 19.154 1.00 93.69 75 ASP A N 1
ATOM 601 C CA . ASP A 1 75 ? -1.654 7.077 20.536 1.00 93.69 75 ASP A CA 1
ATOM 602 C C . ASP A 1 75 ? -2.719 8.143 20.817 1.00 93.69 75 ASP A C 1
ATOM 604 O O . ASP A 1 75 ? -3.747 7.855 21.422 1.00 93.69 75 ASP A O 1
ATOM 608 N N . LYS A 1 76 ? -2.502 9.383 20.368 1.00 94.88 76 LYS A N 1
ATOM 609 C CA . LYS A 1 76 ? -3.432 10.494 20.597 1.00 94.88 76 LYS A CA 1
ATOM 610 C C . LYS A 1 76 ? -4.722 10.291 19.813 1.00 94.88 76 LYS A C 1
ATOM 612 O O . LYS A 1 76 ? -5.801 10.544 20.345 1.00 94.88 76 LYS A O 1
ATOM 617 N N . GLY A 1 77 ? -4.604 9.856 18.558 1.00 95.94 77 GLY A N 1
ATOM 618 C CA . GLY A 1 77 ? -5.752 9.549 17.711 1.00 95.94 77 GLY A CA 1
ATOM 619 C C . GLY A 1 77 ? -6.570 8.392 18.278 1.00 95.94 77 GLY A C 1
ATOM 620 O O . GLY A 1 77 ? -7.768 8.533 18.491 1.00 95.94 77 GLY A O 1
ATOM 621 N N . LEU A 1 78 ? -5.916 7.282 18.615 1.00 97.06 78 LEU A N 1
ATOM 622 C CA . LEU A 1 78 ? -6.588 6.068 19.072 1.00 97.06 78 LEU A CA 1
ATOM 623 C C . LEU A 1 78 ? -7.139 6.175 20.493 1.00 97.06 78 LEU A C 1
ATOM 625 O O . LEU A 1 78 ? -8.197 5.618 20.754 1.00 97.06 78 LEU A O 1
ATOM 629 N N . LYS A 1 79 ? -6.524 6.958 21.390 1.00 96.06 79 LYS A N 1
ATOM 630 C CA . LYS A 1 79 ? -7.143 7.290 22.687 1.00 96.06 79 LYS A CA 1
ATOM 631 C C . LYS A 1 79 ? -8.446 8.068 22.519 1.00 96.06 79 LYS A C 1
ATOM 633 O O . LYS A 1 79 ? -9.369 7.869 23.302 1.00 96.06 79 LYS A O 1
ATOM 638 N N . LYS A 1 80 ? -8.527 8.956 21.520 1.00 95.62 80 LYS A N 1
ATOM 639 C CA . LYS A 1 80 ? -9.778 9.647 21.178 1.00 95.62 80 LYS A CA 1
ATOM 640 C C . LYS A 1 80 ? -10.802 8.645 20.637 1.00 95.62 80 LYS A C 1
ATOM 642 O O . LYS A 1 80 ? -11.894 8.585 21.178 1.00 95.62 80 LYS A O 1
ATOM 647 N N . VAL A 1 81 ? -10.425 7.822 19.652 1.00 96.69 81 VAL A N 1
ATOM 648 C CA . VAL A 1 81 ? -11.302 6.772 19.093 1.00 96.69 81 VAL A CA 1
ATOM 649 C C . VAL A 1 81 ? -11.848 5.863 20.195 1.00 96.69 81 VAL A C 1
ATOM 651 O O . VAL A 1 81 ? -13.046 5.613 20.241 1.00 96.69 81 VAL A O 1
ATOM 654 N N . PHE A 1 82 ? -10.984 5.404 21.101 1.00 97.00 82 PHE A N 1
ATOM 655 C CA . PHE A 1 82 ? -11.370 4.578 22.239 1.00 97.00 82 PHE A CA 1
ATOM 656 C C . PHE A 1 82 ? -12.432 5.273 23.105 1.00 97.00 82 PHE A C 1
ATOM 658 O O . PHE A 1 82 ? -13.511 4.719 23.301 1.00 97.00 82 PHE A O 1
ATOM 665 N N . LYS A 1 83 ? -12.183 6.516 23.539 1.00 95.12 83 LYS A N 1
ATOM 666 C CA . LYS A 1 83 ? -13.145 7.301 24.335 1.00 95.12 83 LYS A CA 1
ATOM 667 C C . LYS A 1 83 ? -14.478 7.511 23.613 1.00 95.12 83 LYS A C 1
ATOM 669 O O . LYS A 1 83 ? -15.532 7.335 24.218 1.00 95.12 83 LYS A O 1
ATOM 674 N N . ASP A 1 84 ? -14.428 7.855 22.329 1.00 95.38 84 ASP A N 1
ATOM 675 C CA . ASP A 1 84 ? -15.616 8.128 21.515 1.00 95.38 84 ASP A CA 1
ATOM 676 C C . ASP A 1 84 ? -16.442 6.851 21.266 1.00 95.38 84 ASP A C 1
ATOM 678 O O . ASP A 1 84 ? -17.665 6.921 21.151 1.00 95.38 84 ASP A O 1
ATOM 682 N N . SER A 1 85 ? -15.794 5.679 21.226 1.00 94.56 85 SER A N 1
ATOM 683 C CA . SER A 1 85 ? -16.453 4.387 20.994 1.00 94.56 85 SER A CA 1
ATOM 684 C C . SER A 1 85 ? -17.346 3.924 22.148 1.00 94.56 85 SER A C 1
ATOM 686 O O . SER A 1 85 ? -18.240 3.111 21.924 1.00 94.56 85 SER A O 1
ATOM 688 N N . LYS A 1 86 ? -17.106 4.425 23.372 1.00 93.56 86 LYS A N 1
ATOM 689 C CA . LYS A 1 86 ? -17.751 3.979 24.624 1.00 93.56 86 LYS A CA 1
ATOM 690 C C . LYS A 1 86 ? -17.609 2.474 24.923 1.00 93.56 86 LYS A C 1
ATOM 692 O O . LYS A 1 86 ? -18.323 1.969 25.786 1.00 93.56 86 LYS A O 1
ATOM 697 N N . LYS A 1 87 ? -16.706 1.781 24.226 1.00 94.38 87 LYS A N 1
ATOM 698 C CA . LYS A 1 87 ? -16.360 0.373 24.451 1.00 94.38 87 LYS A CA 1
ATOM 699 C C . LYS A 1 87 ? -15.435 0.227 25.650 1.00 94.38 87 LYS A C 1
ATOM 701 O O . LYS A 1 87 ? -14.698 1.161 25.980 1.00 94.38 87 LYS A O 1
ATOM 706 N N . ASP A 1 88 ? -15.424 -0.951 26.266 1.00 94.75 88 ASP A N 1
ATOM 707 C CA . ASP A 1 88 ? -14.344 -1.284 27.193 1.00 94.75 88 ASP A CA 1
ATOM 708 C C . ASP A 1 88 ? -13.031 -1.599 26.445 1.00 94.75 88 ASP A C 1
ATOM 710 O O . ASP A 1 88 ? -12.991 -1.743 25.218 1.00 94.75 88 ASP A O 1
ATOM 714 N N . ALA A 1 89 ? -11.909 -1.633 27.169 1.00 95.88 89 ALA A N 1
ATOM 715 C CA . ALA A 1 89 ? -10.596 -1.814 26.549 1.00 95.88 89 ALA A CA 1
ATOM 716 C C . ALA A 1 89 ? -10.419 -3.191 25.878 1.00 95.88 89 ALA A C 1
ATOM 718 O O . ALA A 1 89 ? -9.651 -3.285 24.918 1.00 95.88 89 ALA A O 1
ATOM 719 N N . CYS A 1 90 ? -11.115 -4.233 26.352 1.00 96.25 90 CYS A N 1
ATOM 720 C CA . CYS A 1 90 ? -11.089 -5.567 25.748 1.00 96.25 90 CYS A CA 1
ATOM 721 C C . CYS A 1 90 ? -11.864 -5.559 24.426 1.00 96.25 90 CYS A C 1
ATOM 723 O O . CYS A 1 90 ? -11.322 -5.933 23.390 1.00 96.25 90 CYS A O 1
ATOM 725 N N . GLU A 1 91 ? -13.082 -5.016 24.430 1.00 96.75 91 GLU A N 1
ATOM 726 C CA . GLU A 1 91 ? -13.889 -4.845 23.216 1.00 96.75 91 GLU A CA 1
ATOM 727 C C . GLU A 1 91 ? -13.158 -4.022 22.147 1.00 96.75 91 GLU A C 1
ATOM 729 O O . GLU A 1 91 ? -13.159 -4.372 20.966 1.00 96.75 91 GLU A O 1
ATOM 734 N N . PHE A 1 92 ? -12.484 -2.944 22.558 1.00 97.81 92 PHE A N 1
ATOM 735 C CA . PHE A 1 92 ? -11.695 -2.122 21.648 1.00 97.81 92 PHE A CA 1
ATOM 736 C C . PHE A 1 92 ? -10.531 -2.901 21.022 1.00 97.81 92 PHE A C 1
ATOM 738 O O . PHE A 1 92 ? -10.312 -2.808 19.813 1.00 97.81 92 PHE A O 1
ATOM 745 N N . ILE A 1 93 ? -9.775 -3.676 21.812 1.00 97.81 93 ILE A N 1
ATOM 746 C CA . ILE A 1 93 ? -8.650 -4.446 21.264 1.00 97.81 93 ILE A CA 1
ATOM 747 C C . ILE A 1 93 ? -9.124 -5.629 20.408 1.00 97.81 93 ILE A C 1
ATOM 749 O O . ILE A 1 93 ? -8.422 -6.018 19.474 1.00 97.81 93 ILE A O 1
ATOM 753 N N . TYR A 1 94 ? -10.326 -6.162 20.646 1.00 98.19 94 TYR A N 1
ATOM 754 C CA . TYR A 1 94 ? -10.930 -7.164 19.769 1.00 98.19 94 TYR A CA 1
ATOM 755 C C . TYR A 1 94 ? -11.244 -6.606 18.379 1.00 98.19 94 TYR A C 1
ATOM 757 O O . TYR A 1 94 ? -10.929 -7.268 17.391 1.00 98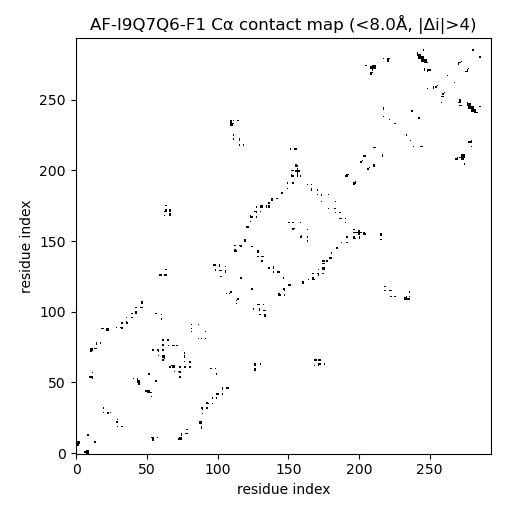.19 94 TYR A O 1
ATOM 765 N N . ASP A 1 95 ? -11.785 -5.385 18.275 1.00 97.81 95 ASP A N 1
ATOM 766 C CA . ASP A 1 95 ? -11.993 -4.730 16.972 1.00 97.81 95 ASP A CA 1
ATOM 767 C C . ASP A 1 95 ? -10.668 -4.572 16.214 1.00 97.81 95 ASP A C 1
ATOM 769 O O . ASP A 1 95 ? -10.568 -4.879 15.024 1.00 97.81 95 ASP A O 1
ATOM 773 N N . VAL A 1 96 ? -9.624 -4.122 16.920 1.00 98.38 96 VAL A N 1
ATOM 774 C CA . VAL A 1 96 ? -8.270 -3.984 16.365 1.00 98.38 96 VAL A CA 1
ATOM 775 C C . VAL A 1 96 ? -7.753 -5.343 15.883 1.00 98.38 96 VAL A C 1
ATOM 777 O O . VAL A 1 96 ? -7.198 -5.442 14.791 1.00 98.38 96 VAL A O 1
ATOM 780 N N . SER A 1 97 ? -7.964 -6.406 16.663 1.00 98.38 97 SER A N 1
ATOM 781 C CA . SER A 1 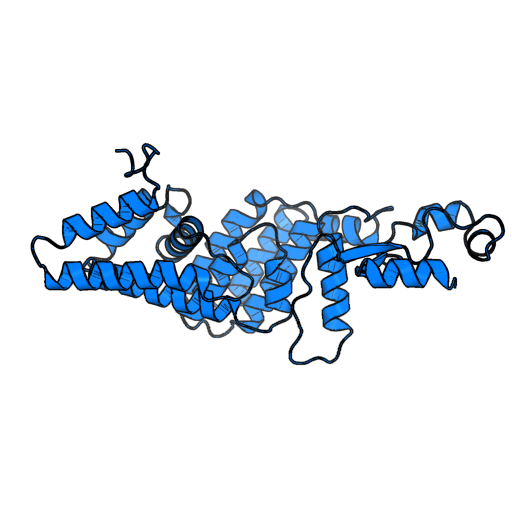97 ? -7.583 -7.777 16.304 1.00 98.38 97 SER A CA 1
ATOM 782 C C . SER A 1 97 ? -8.315 -8.282 15.060 1.00 98.38 97 SER A C 1
ATOM 784 O O . SER A 1 97 ? -7.691 -8.841 14.155 1.00 98.38 97 SER A O 1
ATOM 786 N N . ALA A 1 98 ? -9.615 -8.017 14.943 1.00 98.56 98 ALA A N 1
ATOM 787 C CA . ALA A 1 98 ? -10.393 -8.362 13.756 1.00 98.56 98 ALA A CA 1
ATOM 788 C C . ALA A 1 98 ? -9.930 -7.582 12.507 1.00 98.56 98 ALA A C 1
ATOM 790 O O . ALA A 1 98 ? -9.877 -8.134 11.401 1.00 98.56 98 ALA A O 1
ATOM 791 N N . PHE A 1 99 ? -9.520 -6.323 12.675 1.00 98.69 99 PHE A N 1
ATOM 792 C CA . PHE A 1 99 ? -8.921 -5.532 11.601 1.00 98.69 99 PHE A CA 1
ATOM 793 C C . PHE A 1 99 ? -7.537 -6.068 11.189 1.00 98.69 99 PHE A C 1
ATOM 795 O O . PHE A 1 99 ? -7.274 -6.218 9.996 1.00 98.69 99 PHE A O 1
ATOM 802 N N . MET A 1 100 ? -6.683 -6.460 12.147 1.00 98.56 100 MET A N 1
ATOM 803 C CA . MET A 1 100 ? -5.405 -7.143 11.869 1.00 98.56 100 MET A CA 1
ATOM 804 C C . MET A 1 100 ? -5.618 -8.431 11.082 1.00 98.56 100 MET A C 1
ATOM 806 O O . MET A 1 100 ? -4.908 -8.691 10.111 1.00 98.56 100 MET A O 1
ATOM 810 N N . LYS A 1 101 ? -6.631 -9.223 11.448 1.00 98.50 101 LYS A N 1
ATOM 811 C CA . LYS A 1 101 ? -6.985 -10.425 10.693 1.00 98.50 101 LYS A CA 1
ATOM 812 C C . LYS A 1 101 ? -7.285 -10.083 9.231 1.00 98.50 101 LYS A C 1
ATOM 814 O O . LYS A 1 101 ? -6.684 -10.680 8.348 1.00 98.50 101 LYS A O 1
ATOM 819 N N . SER A 1 102 ? -8.100 -9.057 8.981 1.00 98.69 102 SER A N 1
ATOM 820 C CA . SER A 1 102 ? -8.403 -8.594 7.616 1.00 98.69 102 SER A CA 1
ATOM 821 C C . SER A 1 102 ? -7.145 -8.162 6.850 1.00 98.69 102 SER A C 1
ATOM 823 O O . SER A 1 102 ? -7.012 -8.464 5.665 1.00 98.69 102 SER A O 1
ATOM 825 N N . TYR A 1 103 ? -6.193 -7.508 7.523 1.00 98.50 103 TYR A N 1
ATOM 826 C CA . TYR A 1 103 ? -4.931 -7.097 6.905 1.00 98.50 103 TYR A CA 1
ATOM 827 C C . TYR A 1 103 ? -4.034 -8.294 6.568 1.00 98.50 103 TYR A C 1
ATOM 829 O O . TYR A 1 103 ? -3.520 -8.405 5.457 1.00 98.50 103 TYR A O 1
ATOM 837 N N . THR A 1 104 ? -3.875 -9.237 7.497 1.00 98.25 104 THR A N 1
ATOM 838 C CA . THR A 1 104 ? -3.091 -10.455 7.242 1.00 98.25 104 THR A CA 1
ATOM 839 C C . THR A 1 104 ? -3.729 -11.328 6.157 1.00 98.25 104 THR A C 1
ATOM 841 O O . THR A 1 104 ? -3.008 -11.864 5.316 1.00 98.25 104 THR A O 1
ATOM 844 N N . ASP A 1 105 ? -5.061 -11.414 6.107 1.00 97.94 105 ASP A N 1
ATOM 845 C CA . ASP A 1 105 ? -5.798 -12.107 5.047 1.00 97.94 105 ASP A CA 1
ATOM 846 C C . ASP A 1 105 ? -5.593 -11.427 3.683 1.00 97.94 105 ASP A C 1
ATOM 848 O O . ASP A 1 105 ? -5.393 -12.121 2.686 1.00 97.94 105 ASP A O 1
ATOM 852 N N . LEU A 1 106 ? -5.567 -10.086 3.625 1.00 98.00 106 LEU A N 1
ATOM 853 C CA . LEU A 1 106 ? -5.224 -9.331 2.412 1.00 98.00 106 LEU A CA 1
ATOM 854 C C . LEU A 1 106 ? -3.825 -9.693 1.906 1.00 98.00 106 LEU A C 1
ATOM 856 O O . LEU A 1 106 ? -3.649 -9.981 0.724 1.00 98.00 106 LEU A O 1
ATOM 860 N N . LEU A 1 107 ? -2.832 -9.686 2.796 1.00 96.62 107 LEU A N 1
ATOM 861 C CA . LEU A 1 107 ? -1.432 -9.915 2.439 1.00 96.62 107 LEU A CA 1
ATOM 862 C C . LEU A 1 107 ? -1.139 -11.358 1.998 1.00 96.62 107 LEU A C 1
ATOM 864 O O . LEU A 1 107 ? -0.212 -11.579 1.220 1.00 96.62 107 LEU A O 1
ATOM 868 N N . LYS A 1 108 ? -1.935 -12.329 2.461 1.00 95.69 108 LYS A N 1
ATOM 869 C CA . LYS A 1 108 ? -1.835 -13.745 2.071 1.00 95.69 108 LYS A CA 1
ATOM 870 C C . LYS A 1 108 ? -2.443 -14.046 0.697 1.00 95.69 108 LYS A C 1
ATOM 872 O O . LYS A 1 108 ? -2.229 -15.138 0.172 1.00 95.69 108 LYS A O 1
ATOM 877 N N . LYS A 1 109 ? -3.204 -13.120 0.100 1.00 94.69 109 LYS A N 1
ATOM 878 C CA . LYS A 1 109 ? -3.818 -13.338 -1.218 1.00 94.69 109 LYS A CA 1
ATOM 879 C C . LYS A 1 109 ? -2.752 -13.458 -2.311 1.00 94.69 109 LYS A C 1
ATOM 881 O O . LYS A 1 109 ? -1.895 -12.589 -2.469 1.00 94.69 109 LYS A O 1
ATOM 886 N N . GLN A 1 110 ? -2.852 -14.527 -3.098 1.00 93.81 110 GLN A N 1
ATOM 887 C CA . GLN A 1 110 ? -2.083 -14.722 -4.328 1.00 93.81 110 GLN A CA 1
ATOM 888 C C . GLN A 1 110 ? -2.802 -14.032 -5.485 1.00 93.81 110 GLN A C 1
ATOM 890 O O . GLN A 1 110 ? -3.558 -14.655 -6.222 1.00 93.81 110 GLN A O 1
ATOM 895 N N . ASP A 1 111 ? -2.622 -12.718 -5.586 1.00 94.25 111 ASP A N 1
ATOM 896 C CA . ASP A 1 111 ? -3.337 -11.873 -6.539 1.00 94.25 111 ASP A CA 1
ATOM 897 C C . ASP A 1 111 ? -2.371 -10.867 -7.173 1.00 94.25 111 ASP A C 1
ATOM 899 O O . ASP A 1 111 ? -1.670 -10.127 -6.475 1.00 94.25 111 ASP A O 1
ATOM 903 N N . ARG A 1 112 ? -2.347 -10.830 -8.512 1.00 94.44 112 ARG A N 1
ATOM 904 C CA . ARG A 1 112 ? -1.438 -9.970 -9.285 1.00 94.44 112 ARG A CA 1
ATOM 905 C C . ARG A 1 112 ? -1.619 -8.483 -8.976 1.00 94.44 112 ARG A C 1
ATOM 907 O O . ARG A 1 112 ? -0.628 -7.765 -8.887 1.00 94.44 112 ARG A O 1
ATOM 914 N N . TYR A 1 113 ? -2.844 -8.013 -8.750 1.00 96.38 113 TYR A N 1
ATOM 915 C CA . TYR A 1 113 ? -3.104 -6.611 -8.421 1.00 96.38 113 TYR A CA 1
ATOM 916 C C . TYR A 1 113 ? -2.629 -6.284 -7.005 1.00 96.38 113 TYR A C 1
ATOM 918 O O . TYR A 1 113 ? -1.994 -5.252 -6.802 1.00 96.38 113 TYR A O 1
ATOM 926 N N . ILE A 1 114 ? -2.833 -7.179 -6.034 1.00 97.00 114 ILE A N 1
ATOM 927 C CA . ILE A 1 114 ? -2.278 -7.002 -4.679 1.00 97.00 114 ILE A CA 1
ATOM 928 C C . ILE A 1 114 ? -0.747 -6.971 -4.727 1.00 97.00 114 ILE A C 1
ATOM 930 O O . ILE A 1 114 ? -0.121 -6.133 -4.079 1.00 97.00 114 ILE A O 1
ATOM 934 N N . TYR A 1 115 ? -0.123 -7.831 -5.530 1.00 96.25 115 TYR A N 1
ATOM 935 C CA . TYR A 1 115 ? 1.327 -7.829 -5.718 1.00 96.25 115 TYR A CA 1
ATOM 936 C C . TYR A 1 115 ? 1.836 -6.534 -6.346 1.00 96.25 115 TYR A C 1
ATOM 938 O O . TYR A 1 115 ? 2.843 -5.996 -5.889 1.00 96.25 115 TYR A O 1
ATOM 946 N N . LEU A 1 116 ? 1.113 -5.987 -7.324 1.00 97.19 116 LEU A N 1
ATOM 947 C CA . LEU A 1 116 ? 1.427 -4.687 -7.910 1.00 97.19 116 LEU A CA 1
ATOM 948 C C . LEU A 1 116 ? 1.331 -3.553 -6.894 1.00 97.19 116 LEU A C 1
ATOM 950 O O . LEU A 1 116 ? 2.207 -2.686 -6.867 1.00 97.19 116 LEU A O 1
ATOM 954 N N . LEU A 1 117 ? 0.308 -3.568 -6.041 1.00 97.88 117 LEU A N 1
ATOM 955 C CA . LEU A 1 117 ? 0.148 -2.578 -4.979 1.00 97.88 117 LEU A CA 1
ATOM 956 C C . LEU A 1 117 ? 1.273 -2.672 -3.938 1.00 97.88 117 LEU A C 1
ATOM 958 O O . LEU A 1 117 ? 1.770 -1.643 -3.488 1.00 97.88 117 LEU A O 1
ATOM 962 N N . ARG A 1 118 ? 1.758 -3.880 -3.621 1.00 96.06 118 ARG A N 1
ATOM 963 C CA . ARG A 1 118 ? 2.885 -4.093 -2.692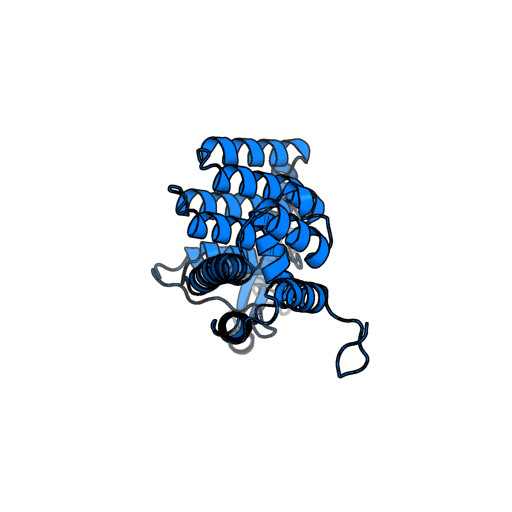 1.00 96.06 118 ARG A CA 1
ATOM 964 C C . ARG A 1 118 ? 4.202 -3.452 -3.138 1.00 96.06 118 ARG A C 1
ATOM 966 O O . ARG A 1 118 ? 5.062 -3.233 -2.291 1.00 96.06 118 ARG A O 1
ATOM 973 N N . TYR A 1 119 ? 4.378 -3.148 -4.424 1.00 95.88 119 TYR A N 1
ATOM 974 C CA . TYR A 1 119 ? 5.564 -2.426 -4.901 1.00 95.88 119 TYR A CA 1
ATOM 975 C C . TYR A 1 119 ? 5.487 -0.911 -4.714 1.00 95.88 119 TYR A C 1
ATOM 977 O O . TYR A 1 119 ? 6.499 -0.227 -4.883 1.00 95.88 119 TYR A O 1
ATOM 985 N N . LEU A 1 120 ? 4.303 -0.371 -4.416 1.00 95.88 120 LEU A N 1
ATOM 986 C CA . LEU A 1 120 ? 4.128 1.065 -4.273 1.00 95.88 120 LEU A CA 1
ATOM 987 C C . LEU A 1 120 ? 4.896 1.585 -3.051 1.00 95.88 120 LEU A C 1
ATOM 989 O O . LEU A 1 120 ? 4.908 0.944 -2.001 1.00 95.88 120 LEU A O 1
ATOM 993 N N . PRO A 1 121 ? 5.466 2.798 -3.133 1.00 91.00 121 PRO A N 1
ATOM 994 C CA . PRO A 1 121 ? 6.202 3.393 -2.019 1.00 91.00 121 PRO A CA 1
ATOM 995 C C . PRO A 1 121 ? 5.306 3.804 -0.839 1.00 91.00 121 PRO A C 1
ATOM 997 O O . PRO A 1 121 ? 5.814 4.127 0.230 1.00 91.00 121 PRO A O 1
ATOM 1000 N N . SER A 1 122 ? 3.983 3.854 -1.027 1.00 92.19 122 SER A N 1
ATOM 1001 C CA . SER A 1 122 ? 3.022 4.216 0.018 1.00 92.19 122 SER A CA 1
ATOM 1002 C C . SER A 1 122 ? 2.191 3.009 0.440 1.00 92.19 122 SER A C 1
ATOM 1004 O O . SER A 1 122 ? 1.879 2.151 -0.382 1.00 92.19 122 SER A O 1
ATOM 1006 N N . ARG A 1 123 ? 1.735 3.017 1.693 1.00 93.50 123 ARG A N 1
ATOM 1007 C CA . ARG A 1 123 ? 0.882 1.979 2.291 1.00 93.50 123 ARG A CA 1
ATOM 1008 C C . ARG A 1 123 ? -0.626 2.252 2.198 1.00 93.50 123 ARG A C 1
ATOM 1010 O O . ARG A 1 123 ? -1.415 1.459 2.697 1.00 93.50 123 ARG A O 1
ATOM 1017 N N . TYR A 1 124 ? -1.045 3.362 1.580 1.00 96.88 124 TYR A N 1
ATOM 1018 C CA . TYR A 1 124 ? -2.458 3.772 1.563 1.00 96.88 124 TYR A CA 1
ATOM 1019 C C . TYR A 1 124 ? -3.386 2.754 0.893 1.00 96.88 124 TYR A C 1
ATOM 1021 O O . TYR A 1 124 ? -4.513 2.562 1.347 1.00 96.88 124 TYR A O 1
ATOM 1029 N N . TRP A 1 125 ? -2.902 2.056 -0.137 1.00 98.06 125 TRP A N 1
ATOM 1030 C CA . TRP A 1 125 ? -3.641 0.963 -0.769 1.00 98.06 125 TRP A CA 1
ATOM 1031 C C . TRP A 1 125 ? -4.004 -0.136 0.240 1.00 98.06 125 TRP A C 1
ATOM 1033 O O . TRP A 1 125 ? -5.102 -0.686 0.185 1.00 98.06 125 TRP A O 1
ATOM 1043 N N . ALA A 1 126 ? -3.106 -0.424 1.186 1.00 97.88 126 ALA A N 1
ATOM 1044 C CA . ALA A 1 126 ? -3.292 -1.467 2.179 1.00 97.88 126 ALA A CA 1
ATOM 1045 C C . ALA A 1 126 ? -4.347 -1.037 3.200 1.00 97.88 126 ALA A C 1
ATOM 1047 O O . ALA A 1 126 ? -5.226 -1.828 3.532 1.00 97.88 126 ALA A O 1
ATOM 1048 N N . SER A 1 127 ? -4.335 0.235 3.613 1.00 98.19 127 SER A N 1
ATOM 1049 C CA . SER A 1 127 ? -5.372 0.819 4.469 1.00 98.19 127 SER A CA 1
ATOM 1050 C C . SER A 1 127 ? -6.760 0.755 3.832 1.00 98.19 127 SER A C 1
ATOM 1052 O O . SER A 1 127 ? -7.729 0.369 4.491 1.00 98.19 127 SER A O 1
ATOM 1054 N N . ILE A 1 128 ? -6.861 1.095 2.543 1.00 98.75 128 ILE A N 1
ATOM 1055 C CA . ILE A 1 128 ? -8.123 1.070 1.795 1.00 98.75 128 ILE A CA 1
ATOM 1056 C C . ILE A 1 128 ? -8.640 -0.362 1.651 1.00 98.75 128 ILE A C 1
ATOM 1058 O O . ILE A 1 128 ? -9.779 -0.634 2.022 1.00 98.75 128 ILE A O 1
ATOM 1062 N N . LEU A 1 129 ? -7.817 -1.288 1.155 1.00 98.81 129 LEU A N 1
ATOM 1063 C CA . LEU A 1 129 ? -8.261 -2.662 0.908 1.00 98.81 129 LEU A CA 1
ATOM 1064 C C . LEU A 1 129 ? -8.497 -3.447 2.202 1.00 98.81 129 LEU A C 1
ATOM 1066 O O . LEU A 1 129 ? -9.417 -4.258 2.256 1.00 98.81 129 LEU A O 1
ATOM 1070 N N . THR A 1 130 ? -7.742 -3.173 3.269 1.00 98.75 130 THR A N 1
ATOM 1071 C CA . THR A 1 130 ? -8.033 -3.743 4.594 1.00 98.75 130 THR A CA 1
ATOM 1072 C C . THR A 1 130 ? -9.369 -3.231 5.115 1.00 98.75 130 THR A C 1
ATOM 1074 O O . THR A 1 130 ? -10.170 -4.023 5.604 1.00 98.75 130 THR A O 1
ATOM 1077 N N . THR A 1 131 ? -9.649 -1.931 4.956 1.00 98.69 131 THR A N 1
ATOM 1078 C CA . THR A 1 131 ? -10.962 -1.362 5.292 1.00 98.69 131 THR A CA 1
ATOM 1079 C C . THR A 1 131 ? -12.064 -2.056 4.502 1.00 98.69 131 THR A C 1
ATOM 1081 O O . THR A 1 131 ? -13.032 -2.505 5.104 1.00 98.69 131 THR A O 1
ATOM 1084 N N . ALA A 1 132 ? -11.892 -2.202 3.186 1.00 98.75 132 ALA A N 1
ATOM 1085 C CA . ALA A 1 132 ? -12.861 -2.847 2.307 1.00 98.75 132 ALA A CA 1
ATOM 1086 C C . ALA A 1 132 ? -13.159 -4.296 2.728 1.00 98.75 132 ALA A C 1
ATOM 1088 O O . ALA A 1 132 ? -14.325 -4.669 2.825 1.00 98.75 132 ALA A O 1
ATOM 1089 N N . LEU A 1 133 ? -12.134 -5.095 3.054 1.00 98.50 133 LEU A N 1
ATOM 1090 C CA . LEU A 1 133 ? -12.333 -6.450 3.585 1.00 98.50 133 LEU A CA 1
ATOM 1091 C C . LEU A 1 133 ? -13.045 -6.436 4.938 1.00 98.50 133 LEU A C 1
ATOM 1093 O O . LEU A 1 133 ? -13.986 -7.200 5.144 1.00 98.50 133 LEU A O 1
ATOM 1097 N N . TYR A 1 134 ? -12.614 -5.558 5.846 1.00 98.62 134 TYR A N 1
ATOM 1098 C CA . TYR A 1 134 ? -13.149 -5.483 7.201 1.00 98.62 134 TYR A CA 1
ATOM 1099 C C . TYR A 1 134 ? -14.642 -5.133 7.215 1.00 98.62 134 TYR A C 1
ATOM 1101 O O . TYR A 1 134 ? -15.417 -5.757 7.940 1.00 98.62 134 TYR A O 1
ATOM 1109 N N . VAL A 1 135 ? -15.063 -4.175 6.381 1.00 98.12 135 VAL A N 1
ATOM 1110 C CA . VAL A 1 135 ? -16.476 -3.771 6.266 1.00 98.12 135 VAL A CA 1
ATOM 1111 C C . VAL A 1 135 ? -17.270 -4.595 5.250 1.00 98.12 135 VAL A C 1
ATOM 1113 O O . VAL A 1 135 ? -18.457 -4.339 5.075 1.00 98.12 135 VAL A O 1
ATOM 1116 N N . LYS A 1 136 ? -16.646 -5.592 4.606 1.00 98.25 136 LYS A N 1
ATOM 1117 C CA . LYS A 1 136 ? -17.251 -6.433 3.556 1.00 98.25 136 LYS A CA 1
ATOM 1118 C C . LYS A 1 136 ? -17.820 -5.611 2.393 1.00 98.25 136 LYS A C 1
ATOM 1120 O O . LYS A 1 136 ? -18.946 -5.832 1.957 1.00 98.25 136 LYS A O 1
ATOM 1125 N N . TYR A 1 137 ? -17.029 -4.656 1.916 1.00 98.69 137 TYR A N 1
ATOM 1126 C CA . TYR A 1 137 ? -17.379 -3.801 0.789 1.00 98.69 137 TYR A CA 1
ATOM 1127 C C . TYR A 1 137 ? -17.652 -4.645 -0.475 1.00 98.69 137 TYR A C 1
ATOM 1129 O O . TYR A 1 137 ? -16.800 -5.470 -0.823 1.00 98.69 137 TYR A O 1
ATOM 1137 N N . PRO A 1 138 ? -18.806 -4.474 -1.151 1.00 98.12 138 PRO A N 1
ATOM 1138 C CA . PRO A 1 138 ? -19.239 -5.357 -2.236 1.00 98.12 138 PRO A CA 1
ATOM 1139 C C . PRO A 1 138 ? -18.323 -5.291 -3.462 1.00 98.12 138 PRO A C 1
ATOM 1141 O O . PRO A 1 138 ? -17.988 -6.327 -4.030 1.00 98.12 138 PRO A O 1
ATOM 1144 N N . ASP A 1 139 ? -17.832 -4.102 -3.814 1.00 98.25 139 ASP A N 1
ATOM 1145 C CA . ASP A 1 139 ? -17.047 -3.874 -5.033 1.00 98.25 139 ASP A CA 1
ATOM 1146 C C . ASP A 1 139 ? -15.532 -3.988 -4.795 1.00 98.25 139 ASP A C 1
ATOM 1148 O O . ASP A 1 139 ? -14.729 -3.234 -5.349 1.00 98.25 139 ASP A O 1
ATOM 1152 N N . PHE A 1 140 ? -15.112 -4.929 -3.939 1.00 98.56 140 PHE A N 1
ATOM 1153 C CA . PHE A 1 140 ? -13.708 -5.103 -3.547 1.00 98.56 140 PHE A CA 1
ATOM 1154 C C . PHE A 1 140 ? -12.762 -5.258 -4.748 1.00 98.56 140 PHE A C 1
ATOM 1156 O O . PHE A 1 140 ? -11.714 -4.610 -4.799 1.00 98.56 140 PHE A O 1
ATOM 1163 N N . ASP A 1 141 ? -13.118 -6.101 -5.722 1.00 98.00 141 ASP A N 1
ATOM 1164 C CA . ASP A 1 141 ? -12.266 -6.354 -6.887 1.00 98.00 141 ASP A CA 1
ATOM 1165 C C . ASP A 1 141 ? -12.200 -5.152 -7.837 1.00 98.00 141 ASP A C 1
ATOM 1167 O O . ASP A 1 141 ? -11.121 -4.832 -8.342 1.00 98.00 141 ASP A O 1
ATOM 1171 N N . ALA A 1 142 ? -13.312 -4.434 -8.019 1.00 98.56 142 ALA A N 1
ATOM 1172 C CA . ALA A 1 142 ? -13.332 -3.201 -8.802 1.00 98.56 142 ALA A CA 1
ATOM 1173 C C . ALA A 1 142 ? -12.467 -2.117 -8.139 1.00 98.56 142 ALA A C 1
ATOM 1175 O O . ALA A 1 142 ? -11.618 -1.512 -8.796 1.00 98.56 142 ALA A O 1
ATOM 1176 N N . LEU A 1 143 ? -12.592 -1.948 -6.818 1.00 98.81 143 LEU A N 1
ATOM 1177 C CA . LEU A 1 143 ? -11.765 -1.037 -6.028 1.00 98.81 143 LEU A CA 1
ATOM 1178 C C . LEU A 1 143 ? -10.276 -1.380 -6.142 1.00 98.81 143 LEU A C 1
ATOM 1180 O O . LEU A 1 143 ? -9.459 -0.504 -6.412 1.00 98.81 143 LEU A O 1
ATOM 1184 N N . LYS A 1 144 ? -9.906 -2.654 -5.982 1.00 98.44 144 LYS A N 1
ATOM 1185 C CA . LYS A 1 144 ? -8.523 -3.136 -6.126 1.00 98.44 144 LYS A CA 1
ATOM 1186 C C . LYS A 1 144 ? -7.929 -2.760 -7.489 1.00 98.44 144 LYS A C 1
ATOM 1188 O O . LYS A 1 144 ? -6.822 -2.219 -7.541 1.00 98.44 144 LYS A O 1
ATOM 1193 N N . ASN A 1 145 ? -8.666 -3.001 -8.573 1.00 98.00 145 ASN A N 1
ATOM 1194 C CA . ASN A 1 145 ? -8.221 -2.682 -9.931 1.00 98.00 145 ASN A CA 1
ATOM 1195 C C . ASN A 1 145 ? -8.079 -1.165 -10.137 1.00 98.00 145 ASN A C 1
ATOM 1197 O O . ASN A 1 145 ? -7.077 -0.697 -10.685 1.00 98.00 145 ASN A O 1
ATOM 1201 N N . LEU A 1 146 ? -9.045 -0.396 -9.630 1.00 98.50 146 LEU A N 1
ATOM 1202 C CA . LEU A 1 146 ? -9.046 1.062 -9.682 1.00 98.50 146 LEU A CA 1
ATOM 1203 C C . LEU A 1 146 ? -7.840 1.663 -8.940 1.00 98.50 146 LEU A C 1
ATOM 1205 O O . LEU A 1 146 ? -7.182 2.563 -9.463 1.00 98.50 146 LEU A O 1
ATOM 1209 N N . LEU A 1 147 ? -7.488 1.128 -7.765 1.00 98.69 147 LEU A N 1
ATOM 1210 C CA . LEU A 1 147 ? -6.317 1.572 -7.002 1.00 98.69 147 LEU A CA 1
ATOM 1211 C C . LEU A 1 147 ? -5.000 1.296 -7.733 1.00 98.69 147 LEU A C 1
ATOM 1213 O O . LEU A 1 147 ? -4.118 2.154 -7.708 1.00 98.69 147 LEU A O 1
ATOM 1217 N N . VAL A 1 148 ? -4.852 0.138 -8.392 1.00 98.25 148 VAL A N 1
ATOM 1218 C CA . VAL A 1 148 ? -3.656 -0.140 -9.210 1.00 98.25 148 VAL A CA 1
ATOM 1219 C C . VAL A 1 148 ? -3.524 0.908 -10.308 1.00 98.25 148 VAL A C 1
ATOM 1221 O O . VAL A 1 148 ? -2.464 1.522 -10.424 1.00 98.25 148 VAL A O 1
ATOM 1224 N N . SER A 1 149 ? -4.604 1.169 -11.049 1.00 97.44 149 SER A N 1
ATOM 1225 C CA . SER A 1 149 ? -4.618 2.178 -12.112 1.00 97.44 149 SER A CA 1
ATOM 1226 C C . SER A 1 149 ? -4.236 3.567 -11.587 1.00 97.44 149 SER A C 1
ATOM 1228 O O . SER A 1 149 ? -3.275 4.174 -12.063 1.00 97.44 149 SER A O 1
ATOM 1230 N N . TYR A 1 150 ? -4.920 4.047 -10.546 1.00 98.38 150 TYR A N 1
ATOM 1231 C CA . TYR A 1 150 ? -4.700 5.377 -9.980 1.00 98.38 150 TYR A CA 1
ATOM 1232 C C . TYR A 1 150 ? -3.279 5.573 -9.437 1.00 98.38 150 TYR A C 1
ATOM 1234 O O . TYR A 1 150 ? -2.612 6.566 -9.754 1.00 98.38 150 TYR A O 1
ATOM 1242 N N . TYR A 1 151 ? -2.796 4.636 -8.617 1.00 98.44 151 TYR A N 1
ATOM 1243 C CA . TYR A 1 151 ? -1.498 4.794 -7.973 1.00 98.44 151 TYR A CA 1
ATOM 1244 C C . TYR A 1 151 ? -0.335 4.636 -8.950 1.00 98.44 151 TYR A C 1
ATOM 1246 O O . TYR A 1 151 ? 0.638 5.376 -8.817 1.00 98.44 151 TYR A O 1
ATOM 1254 N N . TYR A 1 152 ? -0.420 3.741 -9.942 1.00 97.75 152 TYR A N 1
ATOM 1255 C CA . TYR A 1 152 ? 0.633 3.624 -10.956 1.00 97.75 152 TYR A CA 1
ATOM 1256 C C . TYR A 1 152 ? 0.676 4.851 -11.864 1.00 97.75 152 TYR A C 1
ATOM 1258 O O . TYR A 1 152 ? 1.760 5.397 -12.059 1.00 97.75 152 TYR A O 1
ATOM 1266 N N . GLN A 1 153 ? -0.475 5.344 -12.341 1.00 97.56 153 GLN A N 1
ATOM 1267 C CA . GLN A 1 153 ? -0.520 6.585 -13.122 1.00 97.56 153 GLN A CA 1
ATOM 1268 C C . GLN A 1 153 ? 0.094 7.746 -12.337 1.00 97.56 153 GLN A C 1
ATOM 1270 O O . GLN A 1 153 ? 0.969 8.450 -12.837 1.00 97.56 153 GLN A O 1
ATOM 1275 N N . THR A 1 154 ? -0.288 7.898 -11.067 1.00 97.81 154 THR A N 1
ATOM 1276 C CA . THR A 1 154 ? 0.248 8.969 -10.222 1.00 97.81 154 THR A CA 1
ATOM 1277 C C . THR A 1 154 ? 1.743 8.805 -9.956 1.00 97.81 154 THR A C 1
ATOM 1279 O O . THR A 1 154 ? 2.473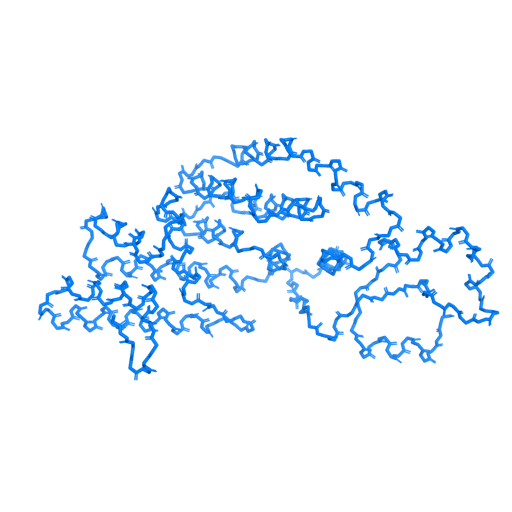 9.793 -9.972 1.00 97.81 154 THR A O 1
ATOM 1282 N N . TRP A 1 155 ? 2.227 7.582 -9.728 1.00 97.62 155 TRP A N 1
ATOM 1283 C CA . TRP A 1 155 ? 3.641 7.332 -9.454 1.00 97.62 155 TRP A CA 1
ATOM 1284 C C . TRP A 1 155 ? 4.526 7.577 -10.680 1.00 97.62 155 TRP A C 1
ATOM 1286 O O . TRP A 1 155 ? 5.569 8.225 -10.565 1.00 97.62 155 TRP A O 1
ATOM 1296 N N . ILE A 1 156 ? 4.090 7.116 -11.853 1.00 97.50 156 ILE A N 1
ATOM 1297 C CA . ILE A 1 156 ? 4.787 7.320 -13.129 1.00 97.50 156 ILE A CA 1
ATOM 1298 C C . ILE A 1 156 ? 4.788 8.802 -13.509 1.00 97.50 156 ILE A C 1
ATOM 1300 O O . ILE A 1 156 ? 5.818 9.318 -13.931 1.00 97.50 156 ILE A O 1
ATOM 1304 N N . ALA A 1 157 ? 3.695 9.525 -13.247 1.00 97.56 157 ALA A N 1
ATOM 1305 C CA . ALA A 1 157 ? 3.613 10.980 -13.391 1.00 97.56 157 ALA A CA 1
ATOM 1306 C C . ALA A 1 157 ? 4.530 11.767 -12.424 1.00 97.56 157 ALA A C 1
ATOM 1308 O O . ALA A 1 157 ? 4.548 12.993 -12.455 1.00 97.56 157 ALA A O 1
ATOM 1309 N N . GLY A 1 158 ? 5.277 11.103 -11.532 1.00 96.06 158 GLY A N 1
ATOM 1310 C CA . GLY A 1 158 ? 6.135 11.764 -10.541 1.00 96.06 158 GLY A CA 1
ATOM 1311 C C . GLY A 1 158 ? 5.376 12.306 -9.323 1.00 96.06 158 GLY A C 1
ATOM 1312 O O . GLY A 1 158 ? 5.904 13.112 -8.558 1.00 96.06 158 GLY A O 1
ATOM 1313 N N . GLY A 1 159 ? 4.132 11.869 -9.117 1.00 95.88 159 GLY A N 1
ATOM 1314 C CA . GLY A 1 159 ? 3.316 12.235 -7.970 1.00 95.88 159 GLY A CA 1
ATOM 1315 C C . GLY A 1 159 ? 3.907 11.763 -6.641 1.00 95.88 159 GLY A C 1
ATOM 1316 O O . GLY A 1 159 ? 4.426 10.654 -6.508 1.00 95.88 159 GLY A O 1
ATOM 1317 N N . THR A 1 160 ? 3.811 12.618 -5.623 1.00 94.50 160 THR A N 1
ATOM 1318 C CA . THR A 1 160 ? 4.311 12.330 -4.274 1.00 94.50 160 THR A CA 1
ATOM 1319 C C . THR A 1 160 ? 3.247 11.662 -3.404 1.00 94.50 160 THR A C 1
ATOM 1321 O O . THR A 1 160 ? 2.049 11.741 -3.674 1.00 94.50 160 THR A O 1
ATOM 1324 N N . ILE A 1 161 ? 3.667 11.074 -2.280 1.00 93.44 161 ILE A N 1
ATOM 1325 C CA . ILE A 1 161 ? 2.745 10.529 -1.269 1.00 93.44 161 ILE A CA 1
ATOM 1326 C C . ILE A 1 161 ? 1.765 11.610 -0.774 1.00 93.44 161 ILE A C 1
ATOM 1328 O O . ILE A 1 161 ? 0.594 11.326 -0.531 1.00 93.44 161 ILE A O 1
ATOM 1332 N N . THR A 1 162 ? 2.204 12.869 -0.681 1.00 93.19 162 THR A N 1
ATOM 1333 C CA . THR A 1 162 ? 1.354 13.999 -0.276 1.00 93.19 162 THR A CA 1
ATOM 1334 C C . THR A 1 162 ? 0.193 14.232 -1.248 1.00 93.19 162 THR A C 1
ATOM 1336 O O . THR A 1 162 ? -0.922 14.468 -0.788 1.00 93.19 162 THR A O 1
ATOM 1339 N N . ARG A 1 163 ? 0.429 14.102 -2.563 1.00 95.00 163 ARG A N 1
ATOM 1340 C CA . ARG A 1 163 ? -0.587 14.268 -3.624 1.00 95.00 163 ARG A CA 1
ATOM 1341 C C . ARG A 1 163 ? -1.728 13.262 -3.496 1.00 95.00 163 ARG A C 1
ATOM 1343 O O . ARG A 1 163 ? -2.889 13.621 -3.658 1.00 95.00 163 ARG A O 1
ATOM 1350 N N . ILE A 1 164 ? -1.400 12.017 -3.151 1.00 96.06 164 ILE A N 1
ATOM 1351 C CA . ILE A 1 164 ? -2.385 10.932 -3.045 1.00 96.06 164 ILE A CA 1
ATOM 1352 C C . ILE A 1 164 ? -3.007 10.800 -1.654 1.00 96.06 164 ILE A C 1
ATOM 1354 O O . ILE A 1 164 ? -4.025 10.124 -1.505 1.00 96.06 164 ILE A O 1
ATOM 1358 N N . LYS A 1 165 ? -2.406 11.413 -0.625 1.00 95.56 165 LYS A N 1
ATOM 1359 C CA . LYS A 1 165 ? -2.791 11.223 0.779 1.00 95.56 165 LYS A CA 1
ATOM 1360 C C . LYS A 1 165 ? -4.250 11.581 1.034 1.00 95.56 165 LYS A C 1
ATOM 1362 O O . LYS A 1 165 ? -4.990 10.758 1.560 1.00 95.56 165 LYS A O 1
ATOM 1367 N N . GLN A 1 166 ? -4.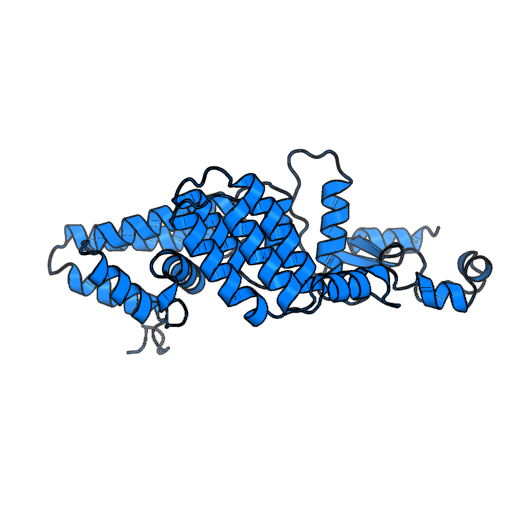670 12.797 0.682 1.00 95.75 166 GLN A N 1
ATOM 1368 C CA . GLN A 1 166 ? -6.022 13.259 1.012 1.00 95.75 166 GLN A CA 1
ATOM 1369 C C . GLN A 1 166 ? -7.095 12.455 0.269 1.00 95.75 166 GLN A C 1
ATOM 1371 O O . GLN A 1 166 ? -8.072 12.039 0.890 1.00 95.75 166 GLN A O 1
ATOM 1376 N N . THR A 1 167 ? -6.869 12.177 -1.017 1.00 97.81 167 THR A N 1
ATOM 1377 C CA . THR A 1 167 ? -7.705 11.291 -1.834 1.00 97.81 167 THR A CA 1
ATOM 1378 C C . THR A 1 167 ? -7.818 9.917 -1.188 1.00 97.81 167 THR A C 1
ATOM 1380 O O . THR A 1 167 ? -8.920 9.460 -0.931 1.00 97.81 167 THR A O 1
ATOM 1383 N N . SER A 1 168 ? -6.699 9.305 -0.794 1.00 98.06 168 SER A N 1
ATOM 1384 C CA . SER A 1 168 ? -6.696 7.975 -0.168 1.00 98.06 168 SER A CA 1
ATOM 1385 C C . SER A 1 168 ? -7.492 7.935 1.140 1.00 98.06 168 SER A C 1
ATOM 1387 O O . SER A 1 168 ? -8.280 7.020 1.356 1.00 98.06 168 SER A O 1
ATOM 1389 N N . ILE A 1 169 ? -7.356 8.956 1.993 1.00 97.69 169 ILE A N 1
ATOM 1390 C CA . ILE A 1 169 ? -8.156 9.081 3.223 1.00 97.69 169 ILE A CA 1
ATOM 1391 C C . ILE A 1 169 ? -9.652 9.237 2.910 1.00 97.69 169 ILE A C 1
ATOM 1393 O O . ILE A 1 169 ? -10.494 8.707 3.634 1.00 97.69 169 ILE A O 1
ATOM 1397 N N . ASN A 1 170 ? -10.003 9.952 1.841 1.00 98.19 170 ASN A N 1
ATOM 1398 C CA . ASN A 1 170 ? -11.392 10.092 1.408 1.00 98.19 170 ASN A CA 1
ATOM 1399 C C . ASN A 1 170 ? -11.945 8.783 0.814 1.00 98.19 170 ASN A C 1
ATOM 1401 O O . ASN A 1 170 ? -13.089 8.445 1.102 1.00 98.19 170 ASN A O 1
ATOM 1405 N N . ILE A 1 171 ? -11.129 7.994 0.104 1.00 98.62 171 ILE A N 1
ATOM 1406 C CA . ILE A 1 171 ? -11.510 6.646 -0.345 1.00 98.62 171 ILE A CA 1
ATOM 1407 C C . ILE A 1 171 ? -11.835 5.760 0.865 1.00 98.62 171 ILE A C 1
ATOM 1409 O O . ILE A 1 171 ? -12.890 5.136 0.886 1.00 98.62 171 ILE A O 1
ATOM 1413 N N . ILE A 1 172 ? -10.999 5.757 1.915 1.00 98.50 172 ILE A N 1
ATOM 1414 C CA . ILE A 1 172 ? -11.274 4.997 3.153 1.00 98.50 172 ILE A CA 1
ATOM 1415 C C . ILE A 1 172 ? -12.636 5.385 3.750 1.00 98.50 172 ILE A C 1
ATOM 1417 O O . ILE A 1 172 ? -13.403 4.507 4.145 1.00 98.50 172 ILE A O 1
ATOM 1421 N N . LYS A 1 173 ? -12.964 6.686 3.795 1.00 98.06 173 LYS A N 1
ATOM 1422 C CA . LYS A 1 173 ? -14.277 7.163 4.269 1.00 98.06 173 LYS A CA 1
ATOM 1423 C C . LYS A 1 173 ? -15.420 6.623 3.410 1.00 98.06 173 LYS A C 1
ATOM 1425 O O . LYS A 1 173 ? -16.381 6.102 3.964 1.00 98.06 173 LYS A O 1
ATOM 1430 N N . ASN A 1 174 ? -15.304 6.728 2.087 1.00 98.25 174 ASN A N 1
ATOM 1431 C CA . ASN A 1 174 ? -16.341 6.295 1.151 1.00 98.25 174 ASN A CA 1
ATOM 1432 C C . ASN A 1 174 ? -16.578 4.782 1.234 1.00 98.25 174 ASN A C 1
ATOM 1434 O O . ASN A 1 174 ? -17.723 4.357 1.367 1.00 98.25 174 ASN A O 1
ATOM 1438 N N . VAL A 1 175 ? -15.505 3.986 1.282 1.00 98.44 175 VAL A N 1
ATOM 1439 C CA . VAL A 1 175 ? -15.572 2.528 1.473 1.00 98.44 175 VAL A CA 1
ATOM 1440 C C . VAL A 1 175 ? -16.229 2.180 2.810 1.00 98.44 175 VAL A C 1
ATOM 1442 O O . VAL A 1 175 ? -17.148 1.369 2.854 1.00 98.44 175 VAL A O 1
ATOM 1445 N N . LYS A 1 176 ? -15.818 2.825 3.911 1.00 96.69 176 LYS A N 1
ATOM 1446 C CA . LYS A 1 176 ? -16.400 2.595 5.246 1.00 96.69 176 LYS A CA 1
ATOM 1447 C C . LYS A 1 176 ? -17.890 2.948 5.311 1.00 96.69 176 LYS A C 1
ATOM 1449 O O . LYS A 1 176 ? -18.635 2.311 6.048 1.00 96.69 176 LYS A O 1
ATOM 1454 N N . SER A 1 177 ? -18.319 3.956 4.556 1.00 97.19 177 SER A N 1
ATOM 1455 C CA . SER A 1 177 ? -19.724 4.352 4.414 1.00 97.19 177 SER A CA 1
ATOM 1456 C C . SER A 1 177 ? -20.470 3.592 3.312 1.00 97.19 177 SER A C 1
ATOM 1458 O O . SER A 1 177 ? -21.601 3.962 3.004 1.00 97.19 177 SER A O 1
ATOM 1460 N N . ASN A 1 178 ? -19.858 2.553 2.734 1.00 97.81 178 ASN A N 1
ATOM 1461 C CA . ASN A 1 178 ? -20.416 1.719 1.672 1.00 97.81 178 ASN A CA 1
ATOM 1462 C C . ASN A 1 178 ? -20.961 2.527 0.479 1.00 97.81 178 ASN A C 1
ATOM 1464 O O . ASN A 1 178 ? -22.041 2.241 -0.036 1.00 97.81 178 ASN A O 1
ATOM 1468 N N . LYS A 1 179 ? -20.235 3.580 0.085 1.00 98.44 179 LYS A N 1
ATOM 1469 C CA . LYS A 1 179 ? -20.504 4.326 -1.149 1.00 98.44 179 LYS A CA 1
ATOM 1470 C C . LYS A 1 179 ? -20.184 3.462 -2.361 1.00 98.44 179 LYS A C 1
ATOM 1472 O O . LYS A 1 179 ? -19.254 2.666 -2.304 1.00 98.44 179 LYS A O 1
ATOM 1477 N N . ASP A 1 180 ? -20.934 3.637 -3.433 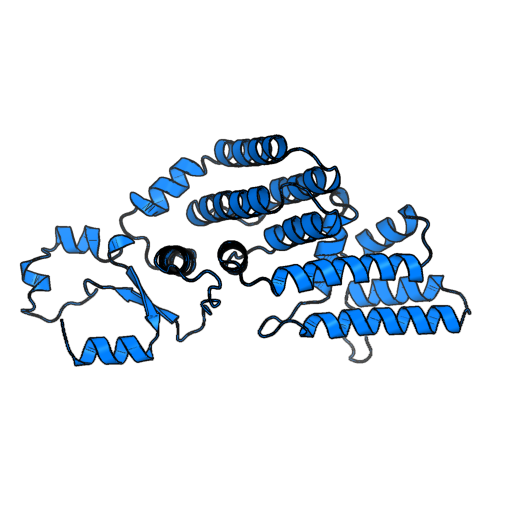1.00 98.00 180 ASP A N 1
ATOM 1478 C CA . ASP A 1 180 ? -20.708 2.966 -4.710 1.00 98.00 180 ASP A CA 1
ATOM 1479 C C . ASP A 1 180 ? -19.307 3.244 -5.285 1.00 98.00 180 ASP A C 1
ATOM 1481 O O . ASP A 1 180 ? -18.600 4.180 -4.879 1.00 98.00 180 ASP A O 1
ATOM 1485 N N . ILE A 1 181 ? -18.880 2.374 -6.200 1.00 98.38 181 ILE A N 1
ATOM 1486 C CA . ILE A 1 181 ? -17.550 2.440 -6.803 1.00 98.38 181 ILE A CA 1
ATOM 1487 C C . ILE A 1 181 ? -17.401 3.674 -7.702 1.00 98.38 181 ILE A C 1
ATOM 1489 O O . ILE A 1 181 ? -16.306 4.235 -7.783 1.00 98.38 181 ILE A O 1
ATOM 1493 N N . GLU A 1 182 ? -18.490 4.151 -8.305 1.00 98.56 182 GLU A N 1
ATOM 1494 C CA . GLU A 1 182 ? -18.536 5.344 -9.150 1.00 98.56 182 GLU A CA 1
ATOM 1495 C C . GLU A 1 182 ? -18.140 6.596 -8.357 1.00 98.56 182 GLU A C 1
ATOM 1497 O O . GLU A 1 182 ? -17.264 7.345 -8.785 1.00 98.56 182 GLU A O 1
ATOM 1502 N N . THR A 1 183 ? -18.655 6.760 -7.136 1.00 98.50 183 THR A N 1
ATOM 1503 C CA . THR A 1 183 ? -18.271 7.847 -6.220 1.00 98.50 183 THR A CA 1
ATOM 1504 C C . THR A 1 183 ? -16.763 7.836 -5.921 1.00 98.50 183 THR A C 1
ATOM 1506 O O . THR A 1 183 ? -16.124 8.877 -5.741 1.00 98.50 183 THR A O 1
ATOM 1509 N N . ILE A 1 184 ? -16.159 6.649 -5.817 1.00 98.69 184 ILE A N 1
ATOM 1510 C CA . ILE A 1 184 ? -14.712 6.501 -5.594 1.00 98.69 184 ILE A CA 1
ATOM 1511 C C . ILE A 1 184 ? -13.935 6.838 -6.873 1.00 98.69 184 ILE A C 1
ATOM 1513 O O . ILE A 1 184 ? -12.873 7.463 -6.801 1.00 98.69 184 ILE A O 1
ATOM 1517 N N . GLN A 1 185 ? -14.457 6.440 -8.031 1.00 98.62 185 GLN A N 1
ATOM 1518 C CA . GLN A 1 185 ? -13.883 6.749 -9.333 1.00 98.62 185 GLN A CA 1
ATOM 1519 C C . GLN A 1 185 ? -13.880 8.256 -9.608 1.00 98.62 185 GLN A C 1
ATOM 1521 O O . GLN A 1 185 ? -12.838 8.775 -9.999 1.00 98.62 185 GLN A O 1
ATOM 1526 N N . GLU A 1 186 ? -14.978 8.965 -9.342 1.00 98.56 186 GLU A N 1
ATOM 1527 C CA . GLU A 1 186 ? -15.068 10.428 -9.463 1.00 98.56 186 GLU A CA 1
ATOM 1528 C C . GLU A 1 186 ? -13.984 11.122 -8.629 1.00 98.56 186 GLU A C 1
ATOM 1530 O O . GLU A 1 186 ? -13.192 11.903 -9.150 1.00 98.56 186 GLU A O 1
ATOM 1535 N N . LEU A 1 187 ? -13.840 10.730 -7.360 1.00 98.19 187 LEU A N 1
ATOM 1536 C CA . LEU A 1 187 ? -12.808 11.263 -6.468 1.00 98.19 187 LEU A CA 1
ATOM 1537 C C . LEU A 1 187 ? -11.375 11.052 -7.007 1.00 98.19 187 LEU A C 1
ATOM 1539 O O . LEU A 1 187 ? -10.483 11.877 -6.780 1.00 98.19 187 LEU A O 1
ATOM 1543 N N . ILE A 1 188 ? -11.124 9.924 -7.677 1.00 98.44 188 ILE A N 1
ATOM 1544 C CA . ILE A 1 188 ? -9.837 9.627 -8.319 1.00 98.44 188 ILE A CA 1
ATOM 1545 C C . ILE A 1 188 ? -9.644 10.478 -9.576 1.00 98.44 188 ILE A C 1
ATOM 1547 O O . ILE A 1 188 ? -8.546 11.001 -9.777 1.00 98.44 188 ILE A O 1
ATOM 1551 N N . LEU A 1 189 ? -10.683 10.632 -10.396 1.00 98.50 189 LEU A N 1
ATOM 1552 C CA . LEU A 1 189 ? -10.647 11.440 -11.613 1.00 98.50 189 LEU A CA 1
ATOM 1553 C C . LEU A 1 189 ? -10.385 12.916 -11.295 1.00 98.50 189 LEU A C 1
ATOM 1555 O O . LEU A 1 189 ? -9.489 13.498 -11.902 1.00 98.50 189 LEU A O 1
ATOM 1559 N N . ASP A 1 190 ? -11.024 13.468 -10.262 1.00 98.38 190 ASP A N 1
ATOM 1560 C CA . ASP A 1 190 ? -10.764 14.831 -9.778 1.00 98.38 190 ASP A CA 1
ATOM 1561 C C . ASP A 1 190 ? -9.287 15.027 -9.384 1.00 98.38 190 ASP A C 1
ATOM 1563 O O . ASP A 1 190 ? -8.657 16.055 -9.662 1.00 98.38 190 ASP A O 1
ATOM 1567 N N . ASN A 1 191 ? -8.680 14.025 -8.734 1.00 98.00 191 ASN A N 1
ATOM 1568 C CA . ASN A 1 191 ? -7.252 14.068 -8.413 1.00 98.00 191 ASN A CA 1
ATOM 1569 C C . ASN A 1 191 ? -6.381 13.963 -9.673 1.00 98.00 191 ASN A C 1
ATOM 1571 O O . ASN A 1 191 ? -5.356 14.636 -9.780 1.00 98.00 191 ASN A O 1
ATOM 1575 N N . ILE A 1 192 ? -6.778 13.123 -10.629 1.00 97.94 192 ILE A N 1
ATOM 1576 C CA . ILE A 1 192 ? -6.071 12.970 -11.898 1.00 97.94 192 ILE A CA 1
ATOM 1577 C C . ILE A 1 192 ? -6.061 14.286 -12.680 1.00 97.94 192 ILE A C 1
ATOM 1579 O O . ILE A 1 192 ? -5.000 14.700 -13.154 1.00 97.94 192 ILE A O 1
ATOM 1583 N N . GLU A 1 193 ? -7.202 14.960 -12.762 1.00 97.94 193 GLU A N 1
ATOM 1584 C CA . GLU A 1 193 ? -7.359 16.227 -13.469 1.00 97.94 193 GLU A CA 1
ATOM 1585 C C . GLU A 1 193 ? -6.604 17.365 -12.774 1.00 97.94 193 GLU A C 1
ATOM 1587 O O . GLU A 1 193 ? -5.765 18.019 -13.396 1.00 97.94 193 GLU A O 1
ATOM 1592 N N . SER A 1 194 ? -6.813 17.549 -11.465 1.00 97.44 194 SER A N 1
ATOM 1593 C CA . SER A 1 194 ? -6.238 18.669 -10.696 1.00 97.44 194 SER A CA 1
ATOM 1594 C C . SER A 1 194 ? -4.711 18.756 -10.744 1.00 97.44 194 SER A C 1
ATOM 1596 O O . SER A 1 194 ? -4.143 19.835 -10.572 1.00 97.44 194 SER A O 1
ATOM 1598 N N . TYR A 1 195 ? -4.033 17.638 -10.998 1.00 97.19 195 TYR A N 1
ATOM 1599 C CA . TYR A 1 195 ? -2.580 17.589 -11.101 1.00 97.19 195 TYR A CA 1
ATOM 1600 C C . TYR A 1 195 ? -2.063 17.237 -12.500 1.00 97.19 195 TYR A C 1
ATOM 1602 O O . TYR A 1 195 ? -0.872 16.940 -12.648 1.00 97.19 195 TYR A O 1
ATOM 1610 N N . ASN A 1 196 ? -2.932 17.242 -13.516 1.00 97.19 196 ASN A N 1
ATOM 1611 C CA . ASN A 1 196 ? -2.590 16.866 -14.885 1.00 97.19 196 ASN A CA 1
ATOM 1612 C C . ASN A 1 196 ? -1.878 15.492 -14.953 1.00 97.19 196 ASN A C 1
ATOM 1614 O O . ASN A 1 196 ? -0.886 15.319 -15.668 1.00 97.19 196 ASN A O 1
ATOM 1618 N N . THR A 1 197 ? -2.334 14.529 -14.135 1.00 97.81 197 THR A N 1
ATOM 1619 C CA . THR A 1 197 ? -1.673 13.227 -13.943 1.00 97.81 197 THR A CA 1
ATOM 1620 C C . THR A 1 197 ? -1.537 12.486 -15.255 1.00 97.81 197 THR A C 1
ATOM 1622 O O . THR A 1 197 ? -0.457 11.986 -15.540 1.00 97.81 197 THR A O 1
ATOM 1625 N N . PHE A 1 198 ? -2.609 12.424 -16.047 1.00 96.75 198 PHE A N 1
ATOM 1626 C CA . PHE A 1 198 ? -2.640 11.614 -17.259 1.00 96.75 198 PHE A CA 1
ATOM 1627 C C . PHE A 1 198 ? -1.577 12.047 -18.274 1.00 96.75 198 PHE A C 1
ATOM 1629 O O . PHE A 1 198 ? -0.820 11.210 -18.753 1.00 96.75 198 PHE A O 1
ATOM 1636 N N . ASN A 1 199 ? -1.447 13.351 -18.534 1.00 97.38 199 ASN A N 1
ATOM 1637 C CA . ASN A 1 199 ? -0.461 13.858 -19.491 1.00 97.38 199 ASN A CA 1
ATOM 1638 C C . ASN A 1 199 ? 0.979 13.616 -19.013 1.00 97.38 199 ASN A C 1
ATOM 1640 O O . ASN A 1 199 ? 1.828 13.205 -19.797 1.00 97.38 199 ASN A O 1
ATOM 1644 N N . GLN A 1 200 ? 1.256 13.812 -17.718 1.00 97.75 200 GLN A N 1
ATOM 1645 C CA . GLN A 1 200 ? 2.574 13.512 -17.140 1.00 97.75 200 GLN A CA 1
ATOM 1646 C C . GLN A 1 200 ? 2.877 12.009 -17.159 1.00 97.75 200 GLN A C 1
ATOM 1648 O O . GLN A 1 200 ? 4.000 11.611 -17.447 1.00 97.75 200 GLN A O 1
ATOM 1653 N N . TYR A 1 201 ? 1.880 11.177 -16.855 1.00 97.12 201 TYR A N 1
ATOM 1654 C CA . TYR A 1 201 ? 1.960 9.722 -16.932 1.00 97.12 201 TYR A CA 1
ATOM 1655 C C . TYR A 1 201 ? 2.294 9.265 -18.354 1.00 97.12 201 TYR A C 1
ATOM 1657 O O . TYR A 1 201 ? 3.253 8.517 -18.531 1.00 97.12 201 TYR A O 1
ATOM 1665 N N . HIS A 1 202 ? 1.544 9.749 -19.348 1.00 96.25 202 HIS A N 1
ATOM 1666 C CA . HIS A 1 202 ? 1.741 9.417 -20.756 1.00 96.25 202 HIS A CA 1
ATOM 1667 C C . HIS A 1 202 ? 3.135 9.832 -21.224 1.00 96.25 202 HIS A C 1
ATOM 1669 O O . HIS A 1 202 ? 3.889 8.998 -21.721 1.00 96.25 202 HIS A O 1
ATOM 1675 N N . TYR A 1 203 ? 3.518 11.085 -20.964 1.00 96.44 203 TYR A N 1
ATOM 1676 C CA . TYR A 1 203 ? 4.836 11.588 -21.332 1.00 96.44 203 TYR A CA 1
ATOM 1677 C C . TYR A 1 203 ? 5.956 10.765 -20.686 1.00 96.44 203 TYR A C 1
ATOM 1679 O O . TYR A 1 203 ? 6.838 10.268 -21.375 1.00 96.44 203 TYR A O 1
ATOM 1687 N N . ASN A 1 204 ? 5.911 10.548 -19.369 1.00 96.06 204 ASN A N 1
ATOM 1688 C CA . ASN A 1 204 ? 6.972 9.827 -18.662 1.00 96.06 204 ASN A CA 1
ATOM 1689 C C . ASN A 1 204 ? 7.060 8.346 -19.057 1.00 96.06 204 ASN A C 1
ATOM 1691 O O . ASN A 1 204 ? 8.141 7.767 -18.970 1.00 96.06 204 ASN A O 1
ATOM 1695 N N . LEU A 1 205 ? 5.947 7.719 -19.446 1.00 93.81 205 LEU A N 1
ATOM 1696 C CA . LEU A 1 205 ? 5.932 6.309 -19.831 1.00 93.81 205 LEU A CA 1
ATOM 1697 C C . LEU A 1 205 ? 6.320 6.092 -21.296 1.00 93.81 205 LEU A C 1
ATOM 1699 O O . LEU A 1 205 ? 7.007 5.115 -21.588 1.00 93.81 205 LEU A O 1
ATOM 1703 N N . TRP A 1 206 ? 5.844 6.961 -22.189 1.00 89.81 206 TRP A N 1
ATOM 1704 C CA . TRP A 1 206 ? 5.834 6.711 -23.629 1.00 89.81 206 TRP A CA 1
ATOM 1705 C C . TRP A 1 206 ? 6.669 7.708 -24.428 1.00 89.81 206 TRP A C 1
ATOM 1707 O O . TRP A 1 206 ? 7.490 7.298 -25.241 1.00 89.81 206 TRP A O 1
ATOM 1717 N N . ASP A 1 207 ? 6.493 9.004 -24.170 1.00 90.94 207 ASP A N 1
ATOM 1718 C CA . ASP A 1 207 ? 7.125 10.054 -24.982 1.00 90.94 207 ASP A CA 1
ATOM 1719 C C . ASP A 1 207 ? 8.516 10.452 -24.463 1.00 90.94 207 ASP A C 1
ATOM 1721 O O . ASP A 1 207 ? 9.275 11.151 -25.138 1.00 90.94 207 ASP A O 1
ATOM 1725 N N . SER A 1 208 ? 8.864 10.042 -23.241 1.00 89.38 208 SER A N 1
ATOM 1726 C CA . SER A 1 208 ? 10.172 10.321 -22.669 1.00 89.38 208 SER A CA 1
ATOM 1727 C C . SER A 1 208 ? 11.249 9.510 -23.382 1.00 89.38 208 SER A C 1
ATOM 1729 O O . SER A 1 208 ? 11.137 8.306 -23.598 1.00 89.38 208 SER A O 1
ATOM 1731 N N . TYR A 1 209 ? 12.352 10.183 -23.685 1.00 83.69 209 TYR A N 1
ATOM 1732 C CA . TYR A 1 209 ? 13.495 9.586 -24.365 1.00 83.69 209 TYR A CA 1
ATOM 1733 C C . TYR A 1 209 ? 14.191 8.485 -23.539 1.00 83.69 209 TYR A C 1
ATOM 1735 O O . TYR A 1 209 ? 14.937 7.662 -24.062 1.00 83.69 209 TYR A O 1
ATOM 1743 N N . SER A 1 210 ? 13.984 8.463 -22.219 1.00 92.62 210 SER A N 1
ATOM 1744 C CA . SER A 1 210 ? 14.588 7.465 -21.341 1.00 92.62 210 SER A CA 1
ATOM 1745 C C . SER A 1 210 ? 13.725 7.216 -20.115 1.00 92.62 210 SER A C 1
ATOM 1747 O O . SER A 1 210 ? 13.607 8.083 -19.249 1.00 92.62 210 SER A O 1
ATOM 1749 N N . VAL A 1 211 ? 13.219 5.988 -19.981 1.00 95.12 211 VAL A N 1
ATOM 1750 C CA . VAL A 1 211 ? 12.527 5.546 -18.761 1.00 95.12 211 VAL A CA 1
ATOM 1751 C C . VAL A 1 211 ? 13.489 4.938 -17.742 1.00 95.12 211 VAL A C 1
ATOM 1753 O O . VAL A 1 211 ? 13.155 4.819 -16.565 1.00 95.12 211 VAL A O 1
ATOM 1756 N N . TYR A 1 212 ? 14.698 4.551 -18.151 1.00 94.44 212 TYR A N 1
ATOM 1757 C CA . TYR A 1 212 ? 15.723 4.019 -17.256 1.00 94.44 212 TYR A CA 1
ATOM 1758 C C . TYR A 1 212 ? 16.538 5.158 -16.604 1.00 94.44 212 TYR A C 1
ATOM 1760 O O . TYR A 1 212 ? 16.935 6.081 -17.316 1.00 94.44 212 TYR A O 1
ATOM 1768 N N . PRO A 1 213 ? 16.844 5.120 -15.285 1.00 92.50 213 PRO A N 1
ATOM 1769 C CA . PRO A 1 213 ? 16.522 4.096 -14.284 1.00 92.50 213 PRO A CA 1
ATOM 1770 C C . PRO A 1 213 ? 15.352 4.506 -13.361 1.00 92.50 213 PRO A C 1
ATOM 1772 O O . PRO A 1 213 ? 15.508 4.591 -12.139 1.00 92.50 213 PRO A O 1
ATOM 1775 N N . SER A 1 214 ? 14.171 4.793 -13.915 1.00 95.00 214 SER A N 1
ATOM 1776 C CA . SER A 1 214 ? 13.028 5.257 -13.119 1.00 95.00 214 SER A CA 1
ATOM 1777 C C . SER A 1 214 ? 12.640 4.271 -12.017 1.00 95.00 214 SER A C 1
ATOM 1779 O O . SER A 1 214 ? 12.613 3.056 -12.208 1.00 95.00 214 SER A O 1
ATOM 1781 N N . LYS A 1 215 ? 12.268 4.796 -10.843 1.00 92.75 215 LYS A N 1
ATOM 1782 C CA . LYS A 1 215 ? 11.919 3.978 -9.663 1.00 92.75 215 LYS A CA 1
ATOM 1783 C C . LYS A 1 215 ? 10.709 3.066 -9.897 1.00 92.75 215 LYS A C 1
ATOM 1785 O O . LYS A 1 215 ? 10.637 1.993 -9.306 1.00 92.75 215 LYS A O 1
ATOM 1790 N N . TRP A 1 216 ? 9.784 3.487 -10.758 1.00 95.31 216 TRP A N 1
ATOM 1791 C CA . TRP A 1 216 ? 8.580 2.740 -11.126 1.00 95.31 216 TRP A CA 1
ATOM 1792 C C . TRP A 1 216 ? 8.822 1.677 -12.207 1.00 95.31 216 TRP A C 1
ATOM 1794 O O . TRP A 1 216 ? 7.961 0.828 -12.424 1.00 95.31 216 TRP A O 1
ATOM 1804 N N . LEU A 1 217 ? 9.990 1.672 -12.858 1.00 95.69 217 LEU A N 1
ATOM 1805 C CA . LEU A 1 217 ? 10.262 0.813 -14.011 1.00 95.69 217 LEU A CA 1
ATOM 1806 C C . LEU A 1 217 ? 10.202 -0.677 -13.658 1.00 95.69 217 LEU A C 1
ATOM 1808 O O . LEU A 1 217 ? 9.525 -1.443 -14.335 1.00 95.69 217 LEU A O 1
ATOM 1812 N N . ARG A 1 218 ? 10.867 -1.098 -12.572 1.00 95.50 218 ARG A N 1
ATOM 1813 C CA . ARG A 1 218 ? 10.874 -2.512 -12.151 1.00 95.50 218 ARG A CA 1
ATOM 1814 C C . ARG A 1 218 ? 9.449 -3.031 -11.887 1.00 95.50 218 ARG A C 1
ATOM 1816 O O . ARG A 1 218 ? 9.113 -4.079 -12.435 1.00 95.50 218 ARG A O 1
ATOM 1823 N N . PRO A 1 219 ? 8.588 -2.327 -11.123 1.00 95.56 219 PRO A N 1
ATOM 1824 C CA . PRO A 1 219 ? 7.190 -2.731 -10.961 1.00 95.56 219 PRO A CA 1
ATOM 1825 C C . PRO A 1 219 ? 6.362 -2.736 -12.245 1.00 95.56 219 PRO A C 1
ATOM 1827 O O . PRO A 1 219 ? 5.542 -3.631 -12.407 1.00 95.56 219 PRO A O 1
ATOM 1830 N N . VAL A 1 220 ? 6.587 -1.802 -13.175 1.00 95.69 220 VAL A N 1
ATOM 1831 C CA . VAL A 1 220 ? 5.903 -1.818 -14.482 1.00 95.69 220 VAL A CA 1
ATOM 1832 C C . VAL A 1 220 ? 6.333 -3.027 -15.324 1.00 95.69 220 VAL A C 1
ATOM 1834 O O . VAL A 1 220 ? 5.493 -3.676 -15.939 1.00 95.69 220 VAL A O 1
ATOM 1837 N N . LEU A 1 221 ? 7.610 -3.413 -15.297 1.00 95.69 221 LEU A N 1
ATOM 1838 C CA . LEU A 1 221 ? 8.064 -4.643 -15.958 1.00 95.69 221 LEU A CA 1
ATOM 1839 C C . LEU A 1 221 ? 7.503 -5.905 -15.277 1.00 95.69 221 LEU A C 1
ATOM 1841 O O . LEU A 1 221 ? 7.152 -6.871 -15.950 1.00 95.69 221 LEU A O 1
ATOM 1845 N N . ALA A 1 222 ? 7.365 -5.902 -13.946 1.00 95.06 222 ALA A N 1
ATOM 1846 C CA . ALA A 1 222 ? 6.670 -6.979 -13.239 1.00 95.06 222 ALA A CA 1
ATOM 1847 C C . ALA A 1 222 ? 5.178 -7.041 -13.595 1.00 95.06 222 ALA A C 1
ATOM 1849 O O . ALA A 1 222 ? 4.647 -8.141 -13.719 1.00 95.06 222 ALA A O 1
ATOM 1850 N N . LEU A 1 223 ? 4.523 -5.892 -13.809 1.00 94.88 223 LEU A N 1
ATOM 1851 C CA . LEU A 1 223 ? 3.162 -5.827 -14.340 1.00 94.88 223 LEU A CA 1
ATOM 1852 C C . LEU A 1 223 ? 3.083 -6.567 -15.669 1.00 94.88 223 LEU A C 1
ATOM 1854 O O . LEU A 1 223 ? 2.299 -7.505 -15.767 1.00 94.88 223 LEU A O 1
ATOM 1858 N N . ALA A 1 224 ? 3.927 -6.223 -16.645 1.00 92.75 224 ALA A N 1
ATOM 1859 C CA . ALA A 1 224 ? 3.954 -6.925 -17.927 1.00 92.75 224 ALA A CA 1
ATOM 1860 C C . ALA A 1 224 ? 4.107 -8.445 -17.732 1.00 92.75 224 ALA A C 1
ATOM 1862 O O . ALA A 1 224 ? 3.287 -9.211 -18.230 1.00 92.75 224 ALA A O 1
ATOM 1863 N N . ASN A 1 225 ? 5.060 -8.883 -16.903 1.00 91.38 225 ASN A N 1
ATOM 1864 C CA . ASN A 1 225 ? 5.271 -10.306 -16.624 1.00 91.38 225 ASN A CA 1
ATOM 1865 C C . ASN A 1 225 ? 4.040 -11.003 -16.023 1.00 91.38 225 ASN A C 1
ATOM 1867 O O . ASN A 1 225 ? 3.719 -12.111 -16.443 1.00 91.38 225 ASN A O 1
ATOM 1871 N N . TYR A 1 226 ? 3.339 -10.379 -15.071 1.00 92.75 226 TYR A N 1
ATOM 1872 C CA . TYR A 1 226 ? 2.137 -10.973 -14.475 1.00 92.75 226 TYR A CA 1
ATOM 1873 C C . TYR A 1 226 ? 0.994 -11.156 -15.472 1.00 92.75 226 TYR A C 1
ATOM 1875 O O . TYR A 1 226 ? 0.171 -12.046 -15.280 1.00 92.75 226 TYR A O 1
ATOM 1883 N N . PHE A 1 227 ? 0.905 -10.302 -16.493 1.00 90.62 227 PHE A N 1
ATOM 1884 C CA . PHE A 1 227 ? -0.159 -10.361 -17.497 1.00 90.62 227 PHE A CA 1
ATOM 1885 C C . PHE A 1 227 ? 0.235 -11.123 -18.767 1.00 90.62 227 PHE A C 1
ATOM 1887 O O . PHE A 1 227 ? -0.644 -11.449 -19.555 1.00 90.62 227 PHE A O 1
ATOM 1894 N N . MET A 1 228 ? 1.517 -11.447 -18.946 1.00 88.19 228 MET A N 1
ATOM 1895 C CA . MET A 1 228 ? 1.995 -12.311 -20.031 1.00 88.19 228 MET A CA 1
ATOM 1896 C C . MET A 1 228 ? 1.888 -13.807 -19.710 1.00 88.19 228 MET A C 1
ATOM 1898 O O . MET A 1 228 ? 2.056 -14.625 -20.611 1.00 88.19 228 MET A O 1
ATOM 1902 N N . THR A 1 229 ? 1.649 -14.180 -18.449 1.00 81.38 229 THR A N 1
ATOM 1903 C CA . THR A 1 229 ? 1.443 -15.576 -18.049 1.00 81.38 229 THR A CA 1
ATOM 1904 C C . THR A 1 229 ? -0.034 -15.864 -17.781 1.00 81.38 229 THR A C 1
ATOM 1906 O O . THR A 1 229 ? -0.727 -15.102 -17.100 1.00 81.38 229 THR A O 1
ATOM 1909 N N . ASP A 1 230 ? -0.496 -17.028 -18.239 1.00 76.62 230 ASP A N 1
ATOM 1910 C CA . ASP A 1 230 ? -1.833 -17.562 -17.935 1.00 76.62 230 ASP A CA 1
ATOM 1911 C C . ASP A 1 230 ? -1.899 -18.213 -16.535 1.00 76.62 230 ASP A C 1
ATOM 1913 O O . ASP A 1 230 ? -2.777 -19.020 -16.239 1.00 76.62 230 ASP A O 1
ATOM 1917 N N . GLU A 1 231 ? -0.957 -17.886 -15.640 1.00 80.00 231 GLU A N 1
ATOM 1918 C CA . GLU A 1 231 ? -0.961 -18.406 -14.272 1.00 80.00 231 GLU A CA 1
ATOM 1919 C C . GLU A 1 231 ? -2.106 -17.775 -13.463 1.00 80.00 231 GLU A C 1
ATOM 1921 O O . GLU A 1 231 ? -2.080 -16.588 -13.115 1.00 80.00 231 GLU A O 1
ATOM 1926 N N . GLU A 1 232 ? -3.100 -18.595 -13.104 1.00 76.38 232 GLU A N 1
ATOM 1927 C CA . GLU A 1 232 ? -4.204 -18.189 -12.222 1.00 76.38 232 GLU A CA 1
ATOM 1928 C C . GLU A 1 232 ? -3.708 -17.769 -10.829 1.00 76.38 232 GLU A C 1
ATOM 1930 O O . GLU A 1 232 ? -4.262 -16.859 -10.212 1.00 76.38 232 GLU A O 1
ATOM 1935 N N . LYS A 1 233 ? -2.641 -18.414 -10.339 1.00 80.88 233 LYS A N 1
ATOM 1936 C CA . LYS A 1 233 ? -2.013 -18.147 -9.038 1.00 80.88 233 LYS A CA 1
ATOM 1937 C C . LYS A 1 233 ? -0.574 -17.678 -9.241 1.00 80.88 233 LYS A C 1
ATOM 1939 O O . LYS A 1 233 ? 0.337 -18.507 -9.231 1.00 80.88 233 LYS A O 1
ATOM 1944 N N . PRO A 1 234 ? -0.356 -16.367 -9.444 1.00 87.44 234 PRO A N 1
ATOM 1945 C CA . PRO A 1 234 ? 0.976 -15.850 -9.697 1.00 87.44 234 PRO A CA 1
ATOM 1946 C C . PRO A 1 234 ? 1.850 -15.983 -8.448 1.00 87.44 234 PRO A C 1
ATOM 1948 O O . PRO A 1 234 ? 1.374 -15.882 -7.316 1.00 87.44 234 PRO A O 1
ATOM 1951 N N . HIS A 1 235 ? 3.155 -16.126 -8.656 1.00 90.31 235 HIS A N 1
ATOM 1952 C CA . HIS A 1 235 ? 4.151 -16.008 -7.594 1.00 90.31 235 HIS A CA 1
ATOM 1953 C C . HIS A 1 235 ? 4.630 -14.563 -7.471 1.00 90.31 235 HIS A C 1
ATOM 1955 O O . HIS A 1 235 ? 4.905 -13.912 -8.476 1.00 90.31 235 HIS A O 1
ATOM 1961 N N . PHE A 1 236 ? 4.789 -14.059 -6.246 1.00 92.69 236 PHE A N 1
ATOM 1962 C CA . PHE A 1 236 ? 5.290 -12.701 -6.039 1.00 92.69 236 PHE A CA 1
ATOM 1963 C C . PHE A 1 236 ? 6.726 -12.549 -6.568 1.00 92.69 236 PHE A C 1
ATOM 1965 O O . PHE A 1 236 ? 7.657 -13.203 -6.094 1.00 92.69 236 PHE A O 1
ATOM 1972 N N . ILE A 1 237 ? 6.924 -11.641 -7.523 1.00 92.75 237 ILE A N 1
ATOM 1973 C CA . ILE A 1 237 ? 8.243 -11.285 -8.046 1.00 92.75 237 ILE A CA 1
ATOM 1974 C C . ILE A 1 237 ? 8.952 -10.403 -7.011 1.00 92.75 237 ILE A C 1
ATOM 1976 O O . ILE A 1 237 ? 8.665 -9.214 -6.867 1.00 92.75 237 ILE A O 1
ATOM 1980 N N . VAL A 1 238 ? 9.886 -10.985 -6.263 1.00 91.50 238 VAL A N 1
ATOM 1981 C CA . VAL A 1 238 ? 10.653 -10.264 -5.238 1.00 91.50 238 VAL A CA 1
ATOM 1982 C C . VAL A 1 238 ? 11.616 -9.269 -5.892 1.00 91.50 238 VAL A C 1
ATOM 1984 O O . VAL A 1 238 ? 12.477 -9.665 -6.673 1.00 91.50 238 VAL A O 1
ATOM 1987 N N . MET A 1 239 ? 11.523 -7.988 -5.523 1.00 90.12 239 MET A N 1
ATOM 1988 C CA . MET A 1 239 ? 12.381 -6.901 -6.029 1.00 90.12 239 MET A CA 1
ATOM 1989 C C . MET A 1 239 ? 13.739 -6.816 -5.305 1.00 90.12 239 MET A C 1
ATOM 1991 O O . MET A 1 239 ? 14.213 -5.734 -4.955 1.00 90.12 239 MET A O 1
ATOM 1995 N N . ASP A 1 240 ? 14.386 -7.964 -5.112 1.00 88.50 240 ASP A N 1
ATOM 1996 C CA . ASP A 1 240 ? 15.709 -8.107 -4.490 1.00 88.50 240 ASP A CA 1
ATOM 1997 C C . ASP A 1 240 ? 16.859 -7.615 -5.395 1.00 88.50 240 ASP A C 1
ATOM 1999 O O . ASP A 1 240 ? 16.651 -7.213 -6.543 1.00 88.50 240 ASP A O 1
ATOM 2003 N N . ALA A 1 241 ? 18.093 -7.653 -4.880 1.00 86.06 241 ALA A N 1
ATOM 2004 C CA . ALA A 1 241 ? 19.302 -7.300 -5.633 1.00 86.06 241 ALA A CA 1
ATOM 2005 C C . ALA A 1 241 ? 19.574 -8.233 -6.831 1.00 86.06 241 ALA A C 1
ATOM 2007 O O . ALA A 1 241 ? 20.294 -7.860 -7.757 1.00 86.06 241 ALA A O 1
ATOM 2008 N N . GLU A 1 242 ? 18.989 -9.432 -6.826 1.00 87.88 242 GLU A N 1
ATOM 2009 C CA . GLU A 1 242 ? 19.133 -10.415 -7.898 1.00 87.88 242 GLU A CA 1
ATOM 2010 C C . GLU A 1 242 ? 18.179 -10.150 -9.066 1.00 87.88 242 GLU A C 1
ATOM 2012 O O . GLU A 1 242 ? 18.372 -10.729 -10.129 1.00 87.88 242 GLU A O 1
ATOM 2017 N N . THR A 1 243 ? 17.158 -9.308 -8.899 1.00 90.50 243 THR A N 1
ATOM 2018 C CA . THR A 1 243 ? 16.144 -9.014 -9.922 1.00 90.50 243 THR A CA 1
ATOM 2019 C C . THR A 1 243 ? 16.453 -7.684 -10.585 1.00 90.50 243 THR A C 1
ATOM 2021 O O . THR A 1 243 ? 16.100 -6.629 -10.060 1.00 90.50 243 THR A O 1
ATOM 2024 N N . GLN A 1 244 ? 17.124 -7.714 -11.727 1.00 91.12 244 GLN A N 1
ATOM 2025 C CA . GLN A 1 244 ? 17.653 -6.520 -12.379 1.00 91.12 244 GLN A CA 1
ATOM 2026 C C . GLN A 1 244 ? 16.834 -6.153 -13.616 1.00 91.12 244 GLN A C 1
ATOM 2028 O O . GLN A 1 244 ? 16.124 -6.987 -14.180 1.00 91.12 244 GLN A O 1
ATOM 2033 N N . VAL A 1 245 ? 16.899 -4.874 -13.986 1.00 93.88 245 VAL A N 1
ATOM 2034 C CA . VAL A 1 245 ? 16.453 -4.428 -15.305 1.00 93.88 245 VAL A CA 1
ATOM 2035 C C . VAL A 1 245 ? 17.589 -4.718 -16.271 1.00 93.88 245 VAL A C 1
ATOM 2037 O O . VAL A 1 245 ? 18.714 -4.297 -16.018 1.00 93.88 245 VAL A O 1
ATOM 2040 N N . GLU A 1 246 ? 17.284 -5.421 -17.350 1.00 93.06 246 GLU A N 1
ATOM 2041 C CA . GLU A 1 246 ? 18.223 -5.724 -18.422 1.00 93.06 246 GLU A CA 1
ATOM 2042 C C . GLU A 1 246 ? 17.776 -5.071 -19.724 1.00 93.06 246 GLU A C 1
ATOM 2044 O O . GLU A 1 246 ? 16.581 -4.987 -20.016 1.00 93.06 246 GLU A O 1
ATOM 2049 N N . HIS A 1 247 ? 18.761 -4.652 -20.510 1.00 93.75 247 HIS A N 1
ATOM 2050 C CA . HIS A 1 247 ? 18.587 -4.089 -21.841 1.00 93.75 247 HIS A CA 1
ATOM 2051 C C . HIS A 1 247 ? 18.703 -5.193 -22.893 1.00 93.75 247 HIS A C 1
ATOM 2053 O O . HIS A 1 247 ? 19.726 -5.877 -22.945 1.00 93.75 247 HIS A O 1
ATOM 2059 N N . ILE A 1 248 ? 17.685 -5.351 -23.743 1.00 93.00 248 ILE A N 1
ATOM 2060 C CA . ILE A 1 248 ? 17.697 -6.333 -24.840 1.00 93.00 248 ILE A CA 1
ATOM 2061 C C . ILE A 1 248 ? 18.705 -5.892 -25.913 1.00 93.00 248 ILE A C 1
ATOM 2063 O O . ILE A 1 248 ? 19.666 -6.610 -26.184 1.00 93.00 248 ILE A O 1
ATOM 2067 N N . LEU A 1 249 ? 18.541 -4.681 -26.456 1.00 93.31 249 LEU A N 1
ATOM 2068 C CA . LEU A 1 249 ? 19.574 -3.932 -27.175 1.00 93.31 249 LEU A CA 1
ATOM 2069 C C . LEU A 1 249 ? 20.598 -3.428 -26.148 1.00 93.31 249 LEU A C 1
ATOM 2071 O O . LEU A 1 249 ? 20.256 -2.549 -25.348 1.00 93.31 249 LEU A O 1
ATOM 2075 N N . PRO A 1 250 ? 21.851 -3.920 -26.161 1.00 91.56 250 PRO A N 1
ATOM 2076 C CA . PRO A 1 250 ? 22.822 -3.575 -25.132 1.00 91.56 250 PRO A CA 1
ATOM 2077 C C . PRO A 1 250 ? 23.176 -2.083 -25.126 1.00 91.56 250 PRO A C 1
ATOM 2079 O O . PRO A 1 250 ? 23.360 -1.467 -26.176 1.00 91.56 250 PRO A O 1
ATOM 2082 N N . GLN A 1 251 ? 23.399 -1.517 -23.935 1.00 91.38 251 GLN A N 1
ATOM 2083 C CA . GLN A 1 251 ? 23.909 -0.144 -23.795 1.00 91.38 251 GLN A CA 1
ATOM 2084 C C . GLN A 1 251 ? 25.278 0.042 -24.466 1.00 91.38 251 GLN A C 1
ATOM 2086 O O . GLN A 1 251 ? 25.554 1.096 -25.036 1.00 91.38 251 GLN A O 1
ATOM 2091 N N . THR A 1 252 ? 26.109 -1.003 -24.455 1.00 90.19 252 THR A N 1
ATOM 2092 C CA . THR A 1 252 ? 27.421 -1.026 -25.113 1.00 90.19 252 THR A CA 1
ATOM 2093 C C . THR A 1 252 ? 27.539 -2.293 -25.965 1.00 90.19 252 THR A C 1
ATOM 2095 O O . THR A 1 252 ? 28.092 -3.295 -25.502 1.00 90.19 252 THR A O 1
ATOM 2098 N N . PRO A 1 253 ? 26.995 -2.298 -27.198 1.00 89.12 253 PRO A N 1
ATOM 2099 C CA . PRO A 1 253 ? 27.098 -3.446 -28.088 1.00 89.12 253 PRO A CA 1
ATOM 2100 C C . PRO A 1 253 ? 28.559 -3.747 -28.431 1.00 89.12 253 PRO A C 1
ATOM 2102 O O . PRO A 1 253 ? 29.383 -2.840 -28.576 1.00 89.12 253 PRO A O 1
ATOM 2105 N N . LYS A 1 254 ? 28.899 -5.029 -28.610 1.00 88.88 254 LYS A N 1
ATOM 2106 C CA . LYS A 1 254 ? 30.249 -5.419 -29.047 1.00 88.88 254 LYS A CA 1
ATOM 2107 C C . LYS A 1 254 ? 30.557 -4.783 -30.402 1.00 88.88 254 LYS A C 1
ATOM 2109 O O . LYS A 1 254 ? 29.706 -4.787 -31.295 1.00 88.88 254 LYS A O 1
ATOM 2114 N N . ARG A 1 255 ? 31.774 -4.263 -30.580 1.00 88.06 255 ARG A N 1
ATOM 2115 C CA . ARG A 1 255 ? 32.217 -3.690 -31.861 1.00 88.06 255 ARG A CA 1
ATOM 2116 C C . ARG A 1 255 ? 32.044 -4.726 -32.979 1.00 88.06 255 ARG A C 1
ATOM 2118 O O . ARG A 1 255 ? 32.448 -5.870 -32.810 1.00 88.06 255 ARG A O 1
ATOM 2125 N N . GLY A 1 256 ? 31.432 -4.320 -34.091 1.00 87.94 256 GLY A N 1
ATOM 2126 C CA . GLY A 1 256 ? 31.152 -5.206 -35.229 1.00 87.94 256 GLY A CA 1
ATOM 2127 C C . GLY A 1 256 ? 29.973 -6.173 -35.046 1.00 87.94 256 GLY A C 1
ATOM 2128 O O . GLY A 1 256 ? 29.743 -6.988 -35.929 1.00 87.94 256 GLY A O 1
ATOM 2129 N N . SER A 1 257 ? 29.229 -6.109 -33.933 1.00 90.38 257 SER A N 1
ATOM 2130 C CA . SER A 1 257 ? 27.979 -6.874 -33.779 1.00 90.38 257 SER A CA 1
ATOM 2131 C C . SER A 1 257 ? 26.866 -6.368 -34.701 1.00 90.38 257 SER A C 1
ATOM 2133 O O . SER A 1 257 ? 26.857 -5.188 -35.059 1.00 90.38 257 SER A O 1
ATOM 2135 N N . GLN A 1 258 ? 25.899 -7.244 -35.001 1.00 90.88 258 GLN A N 1
ATOM 2136 C CA . GLN A 1 258 ? 24.711 -6.920 -35.798 1.00 90.88 258 GLN A CA 1
ATOM 2137 C C . GLN A 1 258 ? 23.935 -5.720 -35.227 1.00 90.88 258 GLN A C 1
ATOM 2139 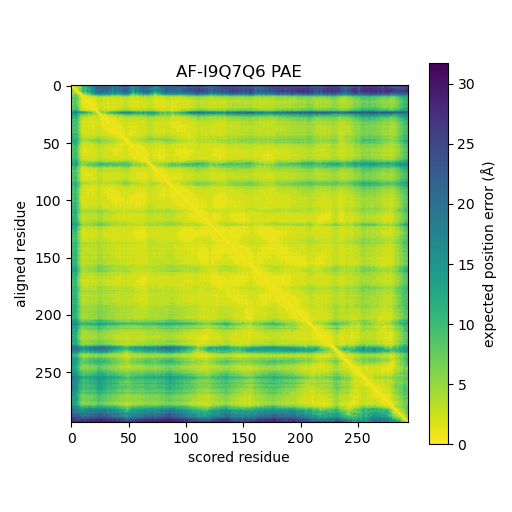O O . GLN A 1 258 ? 23.474 -4.874 -35.980 1.00 90.88 258 GLN A O 1
ATOM 2144 N N . TRP A 1 259 ? 23.918 -5.549 -33.900 1.00 92.81 259 TRP A N 1
ATOM 2145 C CA . TRP A 1 259 ? 23.337 -4.372 -33.245 1.00 92.81 259 TRP A CA 1
ATOM 2146 C C . TRP A 1 259 ? 23.897 -3.036 -33.753 1.00 92.81 259 TRP A C 1
ATOM 2148 O O . TRP A 1 259 ? 23.138 -2.084 -33.880 1.00 92.81 259 TRP A O 1
ATOM 2158 N N . ASN A 1 260 ? 25.197 -2.946 -34.068 1.00 89.38 260 ASN A N 1
ATOM 2159 C CA . ASN A 1 260 ? 25.781 -1.718 -34.628 1.00 89.38 260 ASN A CA 1
ATOM 2160 C C . ASN A 1 260 ? 25.411 -1.494 -36.104 1.00 89.38 260 ASN A C 1
ATOM 2162 O O . ASN A 1 260 ? 25.585 -0.383 -36.595 1.00 89.38 260 ASN A O 1
ATOM 2166 N N . ALA A 1 261 ? 24.981 -2.541 -36.815 1.00 91.31 261 ALA A N 1
ATOM 2167 C CA . ALA A 1 261 ? 24.500 -2.441 -38.189 1.00 91.31 261 ALA A CA 1
ATOM 2168 C C . ALA A 1 261 ? 23.007 -2.073 -38.228 1.00 91.31 261 ALA A C 1
ATOM 2170 O O . ALA A 1 261 ? 22.607 -1.242 -39.038 1.00 91.31 261 ALA A O 1
ATOM 2171 N N . ASP A 1 262 ? 22.208 -2.646 -37.325 1.00 93.62 262 ASP A N 1
ATOM 2172 C CA . ASP A 1 262 ? 20.752 -2.459 -37.297 1.00 93.62 262 ASP A CA 1
ATOM 2173 C C . ASP A 1 262 ? 20.331 -1.159 -36.588 1.00 93.62 262 ASP A C 1
ATOM 2175 O O . ASP A 1 262 ? 19.338 -0.526 -36.967 1.00 93.62 262 ASP A O 1
ATOM 2179 N N . PHE A 1 263 ? 21.098 -0.744 -35.572 1.00 94.06 263 PHE A N 1
ATOM 2180 C CA . PHE A 1 263 ? 20.837 0.446 -34.764 1.00 94.06 263 PHE A CA 1
ATOM 2181 C C . PHE A 1 263 ? 21.976 1.451 -34.924 1.00 94.06 263 PHE A C 1
ATOM 2183 O O . PHE A 1 263 ? 23.010 1.382 -34.251 1.00 94.06 263 PHE A O 1
ATOM 2190 N N . ASP A 1 264 ? 21.755 2.414 -35.815 1.00 91.81 264 ASP A N 1
ATOM 2191 C CA . ASP A 1 264 ? 22.588 3.605 -35.930 1.00 91.81 264 ASP A CA 1
ATOM 2192 C C . ASP A 1 264 ? 22.513 4.479 -34.662 1.00 91.81 264 ASP A C 1
ATOM 2194 O O . ASP A 1 264 ? 21.826 4.173 -33.684 1.00 91.81 264 ASP A O 1
ATOM 2198 N N . LYS A 1 265 ? 23.264 5.581 -34.656 1.00 90.31 265 LYS A N 1
ATOM 2199 C CA . LYS A 1 265 ? 23.355 6.458 -33.488 1.00 90.31 265 LYS A CA 1
ATOM 2200 C C . LYS A 1 265 ? 21.983 6.970 -33.034 1.00 90.31 265 LYS A C 1
ATOM 2202 O O . LYS A 1 265 ? 21.729 6.924 -31.838 1.00 90.31 265 LYS A O 1
ATOM 2207 N N . GLU A 1 266 ? 21.137 7.414 -33.960 1.00 92.06 266 GLU A N 1
ATOM 2208 C CA . GLU A 1 266 ? 19.830 8.017 -33.669 1.00 92.06 266 GLU A CA 1
ATOM 2209 C C . GLU A 1 266 ? 18.853 6.977 -33.108 1.00 92.06 266 GLU A C 1
ATOM 2211 O O . GLU A 1 266 ? 18.252 7.190 -32.056 1.00 92.06 266 GLU A O 1
ATOM 2216 N N . LYS A 1 267 ? 18.796 5.785 -33.715 1.00 93.12 267 LYS A N 1
ATOM 2217 C CA . LYS A 1 267 ? 17.982 4.678 -33.194 1.00 93.12 267 LYS A CA 1
ATOM 2218 C C . LYS A 1 267 ? 18.464 4.199 -31.831 1.00 93.12 267 LYS A C 1
ATOM 2220 O O . LYS A 1 267 ? 17.662 3.847 -30.974 1.00 93.12 267 LYS A O 1
ATOM 2225 N N . ARG A 1 268 ? 19.776 4.134 -31.595 1.00 92.19 268 ARG A N 1
ATOM 2226 C CA . ARG A 1 268 ? 20.290 3.737 -30.272 1.00 92.19 268 ARG A CA 1
ATOM 2227 C C . ARG A 1 268 ? 19.902 4.748 -29.206 1.00 92.19 268 ARG A C 1
ATOM 2229 O O . ARG A 1 268 ? 19.532 4.365 -28.102 1.00 92.19 268 ARG A O 1
ATOM 2236 N N . GLU A 1 269 ? 20.009 6.016 -29.554 1.00 90.31 269 GLU A N 1
ATOM 2237 C CA . GLU A 1 269 ? 19.591 7.143 -28.742 1.00 90.31 269 GLU A CA 1
ATOM 2238 C C . GLU A 1 269 ? 18.106 7.032 -28.346 1.00 90.31 269 GLU A C 1
ATOM 2240 O O . GLU A 1 269 ? 17.790 7.090 -27.161 1.00 90.31 269 GLU A O 1
ATOM 2245 N N . GLU A 1 270 ? 17.228 6.725 -29.300 1.00 91.50 270 GLU A N 1
ATOM 2246 C CA . GLU A 1 270 ? 15.791 6.524 -29.072 1.00 91.50 270 GLU A CA 1
ATOM 2247 C C . GLU A 1 270 ? 15.453 5.249 -28.269 1.00 91.50 270 GLU A C 1
ATOM 2249 O O . GLU A 1 270 ? 14.668 5.286 -27.320 1.00 91.50 270 GLU A O 1
ATOM 2254 N N . TRP A 1 271 ? 16.026 4.098 -28.638 1.00 93.00 271 TRP A N 1
ATOM 2255 C CA . TRP A 1 271 ? 15.518 2.792 -28.199 1.00 93.00 271 TRP A CA 1
ATOM 2256 C C . TRP A 1 271 ? 16.231 2.202 -26.987 1.00 93.00 271 TRP A C 1
ATOM 2258 O O . TRP A 1 271 ? 15.622 1.417 -26.261 1.00 93.00 271 TRP A O 1
ATOM 2268 N N . VAL A 1 272 ? 17.500 2.549 -26.725 1.00 94.81 272 VAL A N 1
ATOM 2269 C CA . VAL A 1 272 ? 18.291 1.866 -25.682 1.00 94.81 272 VAL A CA 1
ATOM 2270 C C . VAL A 1 272 ? 17.599 1.950 -24.323 1.00 94.81 272 VAL A C 1
ATOM 2272 O O . VAL A 1 272 ? 17.452 0.931 -23.659 1.00 94.81 272 VAL A O 1
ATOM 2275 N N . ASN A 1 273 ? 17.129 3.125 -23.909 1.00 95.12 273 ASN A N 1
ATOM 2276 C CA . ASN A 1 273 ? 16.479 3.295 -22.605 1.00 95.12 273 ASN A CA 1
ATOM 2277 C C . ASN A 1 273 ? 14.9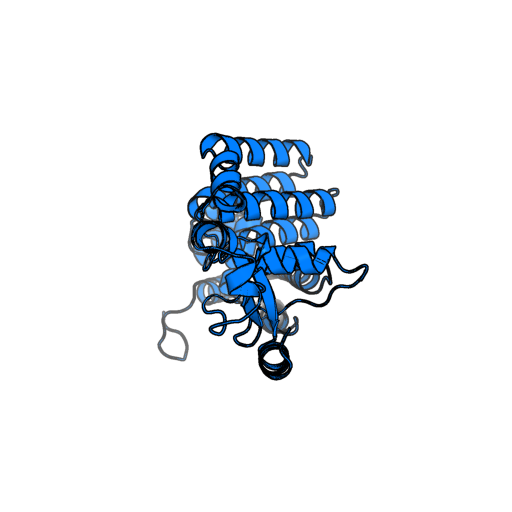48 3.376 -22.684 1.00 95.12 273 ASN A C 1
ATOM 2279 O O . ASN A 1 273 ? 14.316 3.769 -21.699 1.00 95.12 273 ASN A O 1
ATOM 2283 N N . ASN A 1 274 ? 14.364 3.007 -23.825 1.00 94.06 274 ASN A N 1
ATOM 2284 C CA . ASN A 1 274 ? 12.921 2.926 -24.010 1.00 94.06 274 ASN A CA 1
ATOM 2285 C C . ASN A 1 274 ? 12.357 1.693 -23.287 1.00 94.06 274 ASN A C 1
ATOM 2287 O O . ASN A 1 274 ? 13.004 0.648 -23.243 1.00 94.06 274 ASN A O 1
ATOM 2291 N N . ILE A 1 275 ? 11.136 1.784 -22.754 1.00 93.62 275 ILE A N 1
ATOM 2292 C CA . ILE A 1 275 ? 10.490 0.676 -22.039 1.00 93.62 275 ILE A CA 1
ATOM 2293 C C . ILE A 1 275 ? 10.388 -0.609 -22.875 1.00 93.62 275 ILE A C 1
ATOM 2295 O O . ILE A 1 275 ? 10.534 -1.696 -22.322 1.00 93.62 275 ILE A O 1
ATOM 2299 N N . ALA A 1 276 ? 10.218 -0.494 -24.197 1.00 91.94 276 ALA A N 1
ATOM 2300 C CA . ALA A 1 276 ? 10.135 -1.629 -25.115 1.00 91.94 276 ALA A CA 1
ATOM 2301 C C . ALA A 1 276 ? 11.438 -2.448 -25.195 1.00 91.94 276 ALA A C 1
ATOM 2303 O O . ALA A 1 276 ? 11.418 -3.609 -25.598 1.00 91.94 276 ALA A O 1
ATOM 2304 N N . ASN A 1 277 ? 12.567 -1.859 -24.793 1.00 94.81 277 ASN A N 1
ATOM 2305 C CA . ASN A 1 277 ? 13.878 -2.499 -24.805 1.00 94.81 277 ASN A CA 1
ATOM 2306 C C . ASN A 1 277 ? 14.286 -3.097 -23.444 1.00 94.81 277 ASN A C 1
ATOM 2308 O O . ASN A 1 277 ? 15.391 -3.625 -23.292 1.00 94.81 277 ASN A O 1
ATOM 2312 N N . LEU A 1 278 ? 13.429 -2.982 -22.429 1.00 95.00 278 LEU A N 1
ATOM 2313 C CA . LEU A 1 278 ? 13.772 -3.311 -21.051 1.00 95.00 278 LEU A CA 1
ATOM 2314 C C . LEU A 1 278 ? 12.999 -4.537 -20.587 1.00 95.00 278 LEU A C 1
ATOM 2316 O O . LEU A 1 278 ? 11.813 -4.700 -20.857 1.00 95.00 278 LEU A O 1
ATOM 2320 N N . THR A 1 279 ? 13.676 -5.405 -19.846 1.00 93.38 279 THR A N 1
ATOM 2321 C CA . THR A 1 279 ? 13.076 -6.614 -19.282 1.00 93.38 279 THR A CA 1
ATOM 2322 C C . THR A 1 279 ? 13.550 -6.848 -17.856 1.00 93.38 279 THR A C 1
ATOM 2324 O O . THR A 1 279 ? 14.603 -6.361 -17.442 1.00 93.38 279 THR A O 1
ATOM 2327 N N . LEU A 1 280 ? 12.757 -7.578 -17.074 1.00 92.88 280 LEU A N 1
ATOM 2328 C CA . LEU A 1 280 ? 13.111 -7.948 -15.711 1.00 92.88 280 LEU A CA 1
ATOM 2329 C C . LEU A 1 280 ? 13.753 -9.337 -15.709 1.00 92.88 280 LEU A C 1
ATOM 2331 O O . LEU A 1 280 ? 13.114 -10.324 -16.076 1.00 92.88 280 LEU A O 1
ATOM 2335 N N . LEU A 1 281 ? 15.002 -9.435 -15.258 1.00 89.75 281 LEU A N 1
ATOM 2336 C CA . LEU A 1 281 ? 15.775 -10.671 -15.337 1.00 89.75 281 LEU A CA 1
ATOM 2337 C C . LEU A 1 281 ? 16.502 -10.964 -14.023 1.00 89.75 281 LEU A C 1
ATOM 2339 O O . LEU A 1 281 ? 17.007 -10.073 -13.342 1.00 89.75 281 LEU A O 1
ATOM 2343 N N . LYS A 1 282 ? 16.577 -12.246 -13.647 1.00 85.38 282 LYS A N 1
ATOM 2344 C CA . LYS A 1 282 ? 17.404 -12.666 -12.508 1.00 85.38 282 LYS A CA 1
ATOM 2345 C C . LYS A 1 282 ? 18.881 -12.671 -12.919 1.00 85.38 282 LYS A C 1
ATOM 2347 O O . LYS A 1 282 ? 19.224 -13.267 -13.940 1.00 85.38 282 LYS A O 1
ATOM 2352 N N . ARG A 1 283 ? 19.774 -12.132 -12.087 1.00 78.00 283 ARG A N 1
ATOM 2353 C CA . ARG A 1 283 ? 21.227 -12.012 -12.330 1.00 78.00 283 ARG A CA 1
ATOM 2354 C C . ARG A 1 283 ? 21.882 -13.311 -12.815 1.00 78.00 283 ARG A C 1
ATOM 2356 O O . ARG A 1 283 ? 22.670 -13.303 -13.759 1.00 78.00 283 ARG A O 1
ATOM 2363 N N . LYS A 1 284 ? 21.507 -14.460 -12.234 1.00 75.81 284 LYS A N 1
ATOM 2364 C CA . LYS A 1 284 ? 21.981 -15.792 -12.669 1.00 75.81 284 LYS A CA 1
ATOM 2365 C C . LYS A 1 284 ? 21.629 -16.124 -14.125 1.00 75.81 284 LYS A C 1
ATOM 2367 O O . LYS A 1 284 ? 22.408 -16.802 -14.791 1.00 75.81 284 LYS A O 1
ATOM 2372 N N . LYS A 1 285 ? 20.459 -15.695 -14.610 1.00 72.88 285 LYS A N 1
ATOM 2373 C CA . LYS A 1 285 ? 20.047 -15.869 -16.011 1.00 72.88 285 LYS A CA 1
ATOM 2374 C C . LYS A 1 285 ? 20.754 -14.856 -16.919 1.00 72.88 285 LYS A C 1
ATOM 2376 O O . LYS A 1 285 ? 21.191 -15.252 -17.994 1.00 72.88 285 LYS A O 1
ATOM 2381 N N . ASN A 1 286 ? 20.980 -13.622 -16.459 1.00 70.69 286 ASN A N 1
ATOM 2382 C CA . ASN A 1 286 ? 21.735 -12.622 -17.223 1.00 70.69 286 ASN A CA 1
ATOM 2383 C C . ASN A 1 286 ? 23.183 -13.082 -17.501 1.00 70.69 286 ASN A C 1
ATOM 2385 O O . ASN A 1 286 ? 23.637 -13.121 -18.643 1.00 70.69 286 ASN A O 1
ATOM 2389 N N . ALA A 1 287 ? 23.875 -13.594 -16.478 1.00 63.62 287 ALA A N 1
ATOM 2390 C CA . ALA A 1 287 ? 25.224 -14.149 -16.630 1.00 63.62 287 ALA A CA 1
ATOM 2391 C C . ALA A 1 287 ? 25.309 -15.325 -17.628 1.00 63.62 287 ALA A C 1
ATOM 2393 O O . ALA A 1 287 ? 26.391 -15.620 -18.140 1.00 63.62 287 ALA A O 1
ATOM 2394 N N . LYS A 1 288 ? 24.192 -16.017 -17.897 1.00 66.50 288 LYS A N 1
ATOM 2395 C CA . LYS A 1 288 ? 24.101 -17.039 -18.949 1.00 66.50 288 LYS A CA 1
ATOM 2396 C C . LYS A 1 288 ? 23.859 -16.407 -20.321 1.00 66.50 288 LYS A C 1
ATOM 2398 O O . LYS A 1 288 ? 24.568 -16.772 -21.248 1.00 66.50 288 LYS A O 1
ATOM 2403 N N . ALA A 1 289 ? 22.946 -15.443 -20.445 1.00 63.09 289 ALA A N 1
ATOM 2404 C CA . ALA A 1 289 ? 22.668 -14.755 -21.711 1.00 63.09 289 ALA A CA 1
ATOM 2405 C C . ALA A 1 289 ? 23.931 -14.101 -22.310 1.00 63.09 289 ALA A C 1
ATOM 2407 O O . ALA A 1 289 ? 24.251 -14.312 -23.477 1.00 63.09 289 ALA A O 1
ATOM 2408 N N . LEU A 1 290 ? 24.738 -13.428 -21.480 1.00 61.59 290 LEU A N 1
ATOM 2409 C CA . LEU A 1 290 ? 26.004 -12.810 -21.906 1.00 61.59 290 LEU A CA 1
ATOM 2410 C C . LEU A 1 290 ? 27.049 -13.810 -22.434 1.00 61.59 290 LEU A C 1
ATOM 2412 O O . LEU A 1 290 ? 27.924 -13.431 -23.215 1.00 61.59 290 LEU A O 1
ATOM 2416 N N . LYS A 1 291 ? 26.987 -15.074 -21.995 1.00 55.47 291 LYS A N 1
ATOM 2417 C CA . LYS A 1 291 ? 27.935 -16.124 -22.398 1.00 55.47 291 LYS A CA 1
ATOM 2418 C C . LYS A 1 291 ? 27.598 -16.751 -23.748 1.00 55.47 291 LYS A C 1
ATOM 2420 O O . LYS A 1 291 ? 28.514 -17.217 -24.414 1.00 55.47 291 LYS A O 1
ATOM 2425 N N . TRP A 1 292 ? 26.321 -16.801 -24.118 1.00 54.84 292 TRP A N 1
ATOM 2426 C CA . TRP A 1 292 ? 25.863 -17.550 -25.293 1.00 54.84 292 TRP A CA 1
ATOM 2427 C C . TRP A 1 292 ? 25.693 -16.650 -26.517 1.00 54.84 292 TRP A C 1
ATOM 2429 O O . TRP A 1 292 ? 25.739 -17.155 -27.631 1.00 54.84 292 TRP A O 1
ATOM 2439 N N . GLY A 1 293 ? 25.619 -15.328 -26.310 1.00 52.34 293 GLY A N 1
ATOM 2440 C CA . GLY A 1 293 ? 25.365 -14.375 -27.386 1.00 52.34 293 GLY A CA 1
ATOM 2441 C C . GLY A 1 293 ? 23.949 -14.533 -27.943 1.00 52.34 293 GLY A C 1
ATOM 2442 O O . GLY A 1 293 ? 23.341 -15.596 -27.849 1.00 52.34 293 GLY A O 1
ATOM 2443 N N . PHE A 1 294 ? 23.418 -13.449 -28.487 1.00 51.19 294 PHE A N 1
ATOM 2444 C CA . PHE A 1 294 ? 22.374 -13.521 -29.501 1.00 51.19 294 PHE A CA 1
ATOM 2445 C C . PHE A 1 294 ? 23.036 -13.146 -30.822 1.00 51.19 294 PHE A C 1
ATOM 2447 O O . PHE A 1 294 ? 23.899 -12.229 -30.780 1.00 51.19 294 PHE A O 1
#

Radius of gyration: 23.59 Å; Cα contacts (8 Å, |Δi|>4): 300; chains: 1; bounding box: 53×37×77 Å

InterPro domains:
  IPR011089 GmrSD restriction endonucleases, C-terminal domain [PF07510] (237-289)

Nearest PDB structures (foldseek):
  8ugc-assembly2_B  TM=2.024E-01  e=9.175E+00  synthetic construct
  8jm9-assembly1_A  TM=1.718E-01  e=8.038E+00  Drosophila melanogaster
  1i49-assembly1_B  TM=1.379E-01  e=6.446E+00  Homo sapiens
  8sqm-assembly1_A  TM=1.477E-01  e=9.589E+00  Saccharomyces cerevisiae

Solvent-accessible surface area (backbone atoms only — not comparable to full-atom values): 16777 Å² total; per-residue (Å²): 118,62,42,102,80,76,41,76,53,50,49,59,56,55,36,53,54,54,41,56,64,70,49,60,92,44,64,65,62,47,51,51,40,50,53,54,50,50,51,50,62,52,53,28,64,70,44,90,99,44,82,51,55,66,62,60,50,47,41,38,49,31,38,67,75,41,51,89,42,49,88,47,60,49,30,66,36,44,54,48,52,47,64,75,64,74,55,55,60,52,62,50,50,48,54,53,47,54,46,50,49,29,40,55,55,59,71,68,54,62,41,68,63,60,52,58,48,69,67,47,97,58,66,62,67,56,44,36,53,26,46,28,58,60,72,62,40,87,60,49,68,61,51,51,53,50,48,46,53,54,52,50,40,34,48,54,35,66,50,50,70,75,75,48,42,64,55,47,46,50,44,37,50,37,47,74,68,65,51,59,69,64,65,49,48,51,57,50,48,55,54,33,59,79,65,49,25,63,64,38,18,48,37,46,68,66,71,42,60,52,40,67,89,44,88,60,44,63,59,53,43,49,50,53,54,61,70,74,45,92,58,85,67,52,77,82,82,69,86,48,94,51,48,36,82,41,52,72,56,53,92,75,63,62,89,90,38,67,63,64,72,76,38,47,74,68,54,41,60,51,42,42,36,23,65,94,26,52,45,75,41,47,50,78,57,49,65,47,51,75,71,69,60,133

pLDDT: mean 92.21, std 9.61, range [50.22, 98.81]

Secondary structure (DSSP, 8-state):
-B-TTSSBPPHHHHHHHHHHHHTTT-HHHHHHHHHHHHHHHHHTT-BTTB---HHHHHHHHHHHH-TTTTTS-HHHHHHHHHHHHT--HHHHHHHHHHHHHHHHHHHT---HHHHHHHTSS-SHHHHHHHHHHHTT-TTHHHHHHHHHHHHHHHHHTT--HHHHHHHHHHHHHHHHTT--HHHHHHHHHHHHHHTTHHHHHHIIIIISS--TT-TTHHHHHHHHHHHHS--SSPPP---STTEEEEESS-SSPPTT-HHHHHS-HHHHHHHTTSGGGEEEEEHHHHHHHHHH--

Organism: NCBI:txid992026

Sequence (294 aa):
MLNDRGQPLSPIDILKSSLIQEIKQDSEKRKDFITTWDKLVEACKSVEGIDIDLEDFFNMYLEYADPSSSKKRADKGLKKVFKDSKKDACEFIYDVSAFMKSYTDLLKKQDRYIYLLRYLPSRYWASILTTALYVKYPDFDALKNLLVSYYYQTWIAGGTITRIKQTSINIIKNVKSNKDIETIQELILDNIESYNTFNQYHYNLWDSYSVYPSKWLRPVLALANYFMTDEEKPHFIVMDAETQVEHILPQTPKRGSQWNADFDKEKREEWVNNIANLTLLKRKKNAKALKWGF

Mean predicted aligned error: 5.35 Å